Protein AF-A0A1I7EAY5-F1 (afdb_monomer_lite)

InterPro domains:
  IPR003675 CAAX prenyl protease 2/Lysostaphin resistance protein A-like domain [PF02517] (179-231)

Secondary structure (DSSP, 8-state):
-----TTSSTTGGGGHHHHHHHHHHHHTT-GGGHHHHHHHHHHHHHHTTSB-HHHHHHHHHHHHHHHHGGGS-HHHHHHHHHHHHHHHHHHHTT-STTB--EEEEEEEE-STTSPEEEEEE-SHHHHHHHHHHHH-GGGG---S---HHHHHHHHHHHHHHHHHHHHTTS--------TTHHHHHHHHIIIIIHHHIIIIIIIIIHHHHHHH-HHHHHHHHHHHHHHHTTT-

Sequence (232 aa):
MSTFGAAGFWPQILTWLPFIVALAAVWNGCNKSISPFLVVTALLGWWFGLLTLLSILIFAILMGLAALQPLLPKRFQIAGHGVLVLVCLALGFQLIPGVDKLNIVSDAQIGPNSEKFSYSIGLEKPFIFMILLVAVPWVRENDHARDYRTATVALLMLVGVFLVSLAAGFLSFEFSLPRWLPIFFVGNLFLTCLPEEAFFRGYIQRGLASQIGVWPAIGIASLLFGFAHFAG

Structure (mmCIF, N/CA/C/O backbone):
data_AF-A0A1I7EAY5-F1
#
_entry.id   AF-A0A1I7EAY5-F1
#
loop_
_atom_site.group_PDB
_atom_site.id
_atom_site.type_symbol
_atom_site.label_atom_id
_atom_site.label_alt_id
_atom_site.label_comp_id
_atom_site.label_asym_id
_atom_site.label_entity_id
_atom_site.label_seq_id
_atom_site.pdbx_PDB_ins_code
_atom_site.Cartn_x
_atom_site.Cartn_y
_atom_site.Cartn_z
_atom_site.occupancy
_atom_site.B_iso_or_equiv
_atom_site.auth_seq_id
_atom_site.auth_comp_id
_atom_site.auth_asym_id
_atom_site.auth_atom_id
_atom_site.pdbx_PDB_model_num
ATOM 1 N N . MET A 1 1 ? 23.148 -0.518 -27.162 1.00 37.44 1 MET A N 1
ATOM 2 C CA . MET A 1 1 ? 23.802 0.107 -25.989 1.00 37.44 1 MET A CA 1
ATOM 3 C C . MET A 1 1 ? 22.865 1.162 -25.424 1.00 37.44 1 MET A C 1
ATOM 5 O O . MET A 1 1 ? 22.916 2.308 -25.840 1.00 37.44 1 MET A O 1
ATOM 9 N N . SER A 1 2 ? 21.948 0.763 -24.543 1.00 38.25 2 SER A N 1
ATOM 10 C CA . SER A 1 2 ? 21.062 1.681 -23.824 1.00 38.25 2 SER A CA 1
ATOM 11 C C . SER A 1 2 ? 21.760 2.135 -22.546 1.00 38.25 2 SER A C 1
ATOM 13 O O . SER A 1 2 ? 22.091 1.315 -21.686 1.00 38.25 2 SER A O 1
ATOM 15 N N . THR A 1 3 ? 21.985 3.436 -22.421 1.00 39.72 3 THR A N 1
ATOM 16 C CA . THR A 1 3 ? 22.388 4.105 -21.185 1.00 39.72 3 THR A CA 1
ATOM 17 C C . THR A 1 3 ? 21.263 3.999 -20.152 1.00 39.72 3 THR A C 1
ATOM 19 O O . THR A 1 3 ? 20.537 4.955 -19.904 1.00 39.72 3 THR A O 1
ATOM 22 N N . PHE A 1 4 ? 21.110 2.829 -19.530 1.00 44.22 4 PHE A N 1
ATOM 23 C CA . PHE A 1 4 ? 20.426 2.711 -18.245 1.00 44.22 4 PHE A CA 1
ATOM 24 C C . PHE A 1 4 ? 21.363 3.282 -17.186 1.00 44.22 4 PHE A C 1
ATOM 26 O O . PHE A 1 4 ? 22.127 2.564 -16.537 1.00 44.22 4 PHE A O 1
ATOM 33 N N . GLY A 1 5 ? 21.349 4.608 -17.070 1.00 41.50 5 GLY A N 1
ATOM 34 C CA . GLY A 1 5 ? 21.911 5.274 -15.915 1.00 41.50 5 GLY A CA 1
ATOM 35 C C . GLY A 1 5 ? 21.169 4.766 -14.687 1.00 41.50 5 GLY A C 1
ATOM 36 O O . GLY A 1 5 ? 19.960 4.944 -14.571 1.00 41.50 5 GLY A O 1
ATOM 37 N N . ALA A 1 6 ? 21.896 4.190 -13.737 1.00 44.81 6 ALA A N 1
ATOM 38 C CA . ALA A 1 6 ? 21.431 3.946 -12.372 1.00 44.81 6 ALA A CA 1
ATOM 39 C C . ALA A 1 6 ? 21.117 5.261 -11.604 1.00 44.81 6 ALA A C 1
ATOM 41 O O . ALA A 1 6 ? 21.185 5.300 -10.382 1.00 44.81 6 ALA A O 1
ATOM 42 N N . ALA A 1 7 ? 20.808 6.346 -12.322 1.00 51.44 7 ALA A N 1
ATOM 43 C CA . ALA A 1 7 ? 20.791 7.733 -11.873 1.00 51.44 7 ALA A CA 1
ATOM 44 C C . ALA A 1 7 ? 19.398 8.389 -11.953 1.00 51.44 7 ALA A C 1
ATOM 46 O O . ALA A 1 7 ? 19.266 9.546 -11.583 1.00 51.44 7 ALA A O 1
ATOM 47 N N . GLY A 1 8 ? 18.363 7.691 -12.441 1.00 70.50 8 GLY A N 1
ATOM 48 C CA . GLY A 1 8 ? 17.040 8.303 -12.652 1.00 70.50 8 GLY A CA 1
ATOM 49 C C . GLY A 1 8 ? 16.142 8.376 -11.411 1.00 70.50 8 GLY A C 1
ATOM 50 O O . GLY A 1 8 ? 15.348 9.301 -11.291 1.00 70.50 8 GLY A O 1
ATOM 51 N N . PHE A 1 9 ? 16.266 7.414 -10.490 1.00 85.25 9 PHE A N 1
ATOM 52 C CA . PHE A 1 9 ? 15.376 7.274 -9.323 1.00 85.25 9 PHE A CA 1
ATOM 53 C C . PHE A 1 9 ? 16.068 7.530 -7.974 1.00 85.25 9 PHE A C 1
ATOM 55 O O . PHE A 1 9 ? 15.424 7.521 -6.922 1.00 85.25 9 PHE A O 1
ATOM 62 N N . TRP A 1 10 ? 17.389 7.718 -7.994 1.00 89.44 10 TRP A N 1
ATOM 63 C CA . TRP A 1 10 ? 18.162 8.160 -6.839 1.00 89.44 10 TRP A CA 1
ATOM 64 C C . TRP A 1 10 ? 18.329 9.682 -6.890 1.00 89.44 10 TRP A C 1
ATOM 66 O O . TRP A 1 10 ? 18.709 10.197 -7.941 1.00 89.44 10 TRP A O 1
ATOM 76 N N . PRO A 1 11 ? 18.137 10.405 -5.771 1.00 93.06 11 PRO A N 1
ATOM 77 C CA . PRO A 1 11 ? 17.864 9.921 -4.412 1.00 93.06 11 PRO A CA 1
ATOM 78 C C . PRO A 1 11 ? 16.374 9.777 -4.043 1.00 93.06 11 PRO A C 1
ATOM 80 O O . PRO A 1 11 ? 16.067 9.465 -2.896 1.00 93.06 11 PRO A O 1
ATOM 83 N N . GLN A 1 12 ? 15.446 9.975 -4.981 1.00 94.44 12 GLN A N 1
ATOM 84 C CA . GLN A 1 12 ? 13.998 10.037 -4.727 1.00 94.44 12 GLN A CA 1
ATOM 85 C C . GLN A 1 12 ? 13.441 8.772 -4.055 1.00 94.44 12 GLN A C 1
ATOM 87 O O . GLN A 1 12 ? 12.536 8.860 -3.221 1.00 94.44 12 GLN A O 1
ATOM 92 N N . ILE A 1 13 ? 14.011 7.601 -4.361 1.00 94.00 13 ILE A N 1
ATOM 93 C CA . ILE A 1 13 ? 13.630 6.307 -3.771 1.00 94.00 13 ILE A CA 1
ATOM 94 C C . ILE A 1 13 ? 13.765 6.275 -2.239 1.00 94.00 13 ILE A C 1
ATOM 96 O O . ILE A 1 13 ? 13.081 5.496 -1.573 1.00 94.00 13 ILE A O 1
ATOM 100 N N . LEU A 1 14 ? 14.586 7.158 -1.656 1.00 94.62 14 LEU A N 1
ATOM 101 C CA . LEU A 1 14 ? 14.731 7.289 -0.205 1.00 94.62 14 LEU A CA 1
ATOM 102 C C . LEU A 1 14 ? 13.424 7.685 0.495 1.00 94.62 14 LEU A C 1
ATOM 104 O O . LEU A 1 14 ? 13.286 7.397 1.680 1.00 94.62 14 LEU A O 1
ATOM 108 N N . THR A 1 15 ? 12.455 8.272 -0.218 1.00 96.62 15 THR A N 1
ATOM 109 C CA . THR A 1 15 ? 11.126 8.621 0.320 1.00 96.62 15 THR A CA 1
ATOM 110 C C . THR A 1 15 ? 10.407 7.414 0.934 1.00 96.62 15 THR A C 1
ATOM 112 O O . THR A 1 15 ? 9.728 7.552 1.948 1.00 96.62 15 THR A O 1
ATOM 115 N N . TRP A 1 16 ? 10.586 6.212 0.376 1.00 95.44 16 TRP A N 1
ATOM 116 C CA . TRP A 1 16 ? 9.882 5.007 0.832 1.00 95.44 16 TRP A CA 1
ATOM 117 C C . TRP A 1 16 ? 10.495 4.366 2.079 1.00 95.44 16 TRP A C 1
ATOM 119 O O . TRP A 1 16 ? 9.788 3.670 2.803 1.00 95.44 16 TRP A O 1
ATOM 129 N N . LEU A 1 17 ? 11.780 4.594 2.369 1.00 94.38 17 LEU A N 1
ATOM 130 C CA . LEU A 1 17 ? 12.448 3.987 3.527 1.00 94.38 17 LEU A CA 1
ATOM 131 C C . LEU A 1 17 ? 11.795 4.355 4.871 1.00 94.38 17 LEU A C 1
ATOM 133 O O . LEU A 1 17 ? 11.400 3.435 5.591 1.00 94.38 17 LEU A O 1
ATOM 137 N N . PRO A 1 18 ? 11.627 5.645 5.236 1.00 95.81 18 PRO A N 1
ATOM 138 C CA . PRO A 1 18 ? 10.947 5.999 6.479 1.00 95.81 18 PRO A CA 1
ATOM 139 C C . PRO A 1 18 ? 9.499 5.498 6.485 1.00 95.81 18 PRO A C 1
ATOM 141 O O . PRO A 1 18 ? 9.012 5.059 7.525 1.00 95.81 18 PRO A O 1
ATOM 144 N N . PHE A 1 19 ? 8.826 5.467 5.334 1.00 95.19 19 PHE A N 1
ATOM 145 C CA . PHE A 1 19 ? 7.456 4.977 5.267 1.00 95.19 19 PHE A CA 1
ATOM 146 C C . PHE A 1 19 ? 7.350 3.479 5.580 1.00 95.19 19 PHE A C 1
ATOM 148 O O . PHE A 1 19 ? 6.503 3.067 6.371 1.00 95.19 19 PHE A O 1
ATOM 155 N N . ILE A 1 20 ? 8.249 2.662 5.026 1.00 93.94 20 ILE A N 1
ATOM 156 C CA . ILE A 1 20 ? 8.328 1.227 5.329 1.00 93.94 20 ILE A CA 1
ATOM 157 C C . ILE A 1 20 ? 8.608 1.012 6.822 1.00 93.94 20 ILE A C 1
ATOM 159 O O . ILE A 1 20 ? 7.995 0.137 7.435 1.00 93.94 20 ILE A O 1
ATOM 163 N N . VAL A 1 21 ? 9.466 1.833 7.440 1.00 93.81 21 VAL A N 1
ATOM 164 C CA . VAL A 1 21 ? 9.702 1.775 8.893 1.00 93.81 21 VAL A CA 1
ATOM 165 C C . VAL A 1 21 ? 8.430 2.112 9.674 1.00 93.81 21 VAL A C 1
ATOM 167 O O . VAL A 1 21 ? 8.098 1.404 10.625 1.00 93.81 21 VAL A O 1
ATOM 170 N N . ALA A 1 22 ? 7.678 3.137 9.261 1.00 94.06 22 ALA A N 1
ATOM 171 C CA . ALA A 1 22 ? 6.396 3.468 9.880 1.00 94.06 22 ALA A CA 1
ATOM 172 C C . ALA A 1 22 ? 5.401 2.300 9.771 1.00 94.06 22 ALA A C 1
ATOM 174 O O . ALA A 1 22 ? 4.759 1.947 10.761 1.00 94.06 22 ALA A O 1
ATOM 175 N N . LEU A 1 23 ? 5.296 1.673 8.593 1.00 92.56 23 LEU A N 1
ATOM 176 C CA . LEU A 1 23 ? 4.422 0.519 8.356 1.00 92.56 23 LEU A CA 1
ATOM 177 C C . LEU A 1 23 ? 4.800 -0.659 9.253 1.00 92.56 23 LEU A C 1
ATOM 179 O O . LEU A 1 23 ? 3.942 -1.221 9.932 1.00 92.56 23 LEU A O 1
ATOM 183 N N . ALA A 1 24 ? 6.091 -0.990 9.314 1.00 90.94 24 ALA A N 1
ATOM 184 C CA . ALA A 1 24 ? 6.599 -2.037 10.188 1.00 90.94 24 ALA A CA 1
ATOM 185 C C . ALA A 1 24 ? 6.320 -1.725 11.667 1.00 90.94 24 ALA A C 1
ATOM 187 O O . ALA A 1 24 ? 5.944 -2.620 12.425 1.00 90.94 24 ALA A O 1
ATOM 188 N N . ALA A 1 25 ? 6.457 -0.466 12.091 1.00 91.38 25 ALA A N 1
ATOM 189 C CA . ALA A 1 25 ? 6.161 -0.057 13.458 1.00 91.38 25 ALA A CA 1
ATOM 190 C C . ALA A 1 25 ? 4.677 -0.257 13.811 1.00 91.38 25 ALA A C 1
ATOM 192 O O . ALA A 1 25 ? 4.393 -0.858 14.847 1.00 91.38 25 ALA A O 1
ATOM 193 N N . VAL A 1 26 ? 3.735 0.166 12.953 1.00 90.38 26 VAL A N 1
ATOM 194 C CA . VAL A 1 26 ? 2.295 -0.068 13.196 1.00 90.38 26 VAL A CA 1
ATOM 195 C C . VAL A 1 26 ? 1.968 -1.555 13.183 1.00 90.38 26 VAL A C 1
ATOM 197 O O . VAL A 1 26 ? 1.278 -2.034 14.082 1.00 90.38 26 VAL A O 1
ATOM 200 N N . TRP A 1 27 ? 2.497 -2.307 12.214 1.00 87.62 27 TRP A N 1
ATOM 201 C CA . TRP A 1 27 ? 2.285 -3.752 12.118 1.00 87.62 27 TRP A CA 1
ATOM 202 C C . TRP A 1 27 ? 2.646 -4.465 13.432 1.00 87.62 27 TRP A C 1
ATOM 204 O O . TRP A 1 27 ? 1.851 -5.244 13.965 1.00 87.62 27 TRP A O 1
ATOM 214 N N . ASN A 1 28 ? 3.787 -4.098 14.027 1.00 87.00 28 ASN A N 1
ATOM 215 C CA . ASN A 1 28 ? 4.272 -4.630 15.305 1.00 87.00 28 ASN A CA 1
ATOM 216 C C . ASN A 1 28 ? 3.632 -3.988 16.556 1.00 87.00 28 ASN A C 1
ATOM 218 O O . ASN A 1 28 ? 3.935 -4.392 17.674 1.00 87.00 28 ASN A O 1
ATOM 222 N N . GLY A 1 29 ? 2.727 -3.015 16.406 1.00 83.56 29 GLY A N 1
ATOM 223 C CA . GLY A 1 29 ? 1.990 -2.389 17.515 1.00 83.56 29 GLY A CA 1
ATOM 224 C C . GLY A 1 29 ? 2.689 -1.204 18.177 1.00 83.56 29 GLY A C 1
ATOM 225 O O . GLY A 1 29 ? 2.210 -0.686 19.186 1.00 83.56 29 GLY A O 1
ATOM 226 N N . CYS A 1 30 ? 3.788 -0.725 17.601 1.00 82.56 30 CYS A N 1
ATOM 227 C CA . CYS A 1 30 ? 4.569 0.411 18.083 1.00 82.56 30 CYS A CA 1
ATOM 228 C C . CYS A 1 30 ? 4.012 1.754 17.572 1.00 82.56 30 CYS A C 1
ATOM 230 O O . CYS A 1 30 ? 4.729 2.564 16.982 1.00 82.56 30 CYS A O 1
ATOM 232 N N . ASN A 1 31 ? 2.728 2.027 17.824 1.00 76.38 31 ASN A N 1
ATOM 233 C CA . ASN A 1 31 ? 2.013 3.161 17.214 1.00 76.38 31 ASN A CA 1
ATOM 234 C C . ASN A 1 31 ? 2.524 4.546 17.654 1.00 76.38 31 ASN A C 1
ATOM 236 O O . ASN A 1 31 ? 2.378 5.515 16.917 1.00 76.38 31 ASN A O 1
ATOM 240 N N . LYS A 1 32 ? 3.151 4.669 18.833 1.00 74.00 32 LYS A N 1
ATOM 241 C CA . LYS A 1 32 ? 3.619 5.967 19.363 1.00 74.00 32 LYS A CA 1
ATOM 242 C C . LYS A 1 32 ? 4.821 6.550 18.608 1.00 74.00 32 LYS A C 1
ATOM 244 O O . LYS A 1 32 ? 5.102 7.731 18.766 1.00 74.00 32 LYS A O 1
ATOM 249 N N . SER A 1 33 ? 5.523 5.747 17.804 1.00 77.00 33 SER A N 1
ATOM 250 C CA . SER A 1 33 ? 6.776 6.159 17.153 1.00 77.00 33 SER A CA 1
ATOM 251 C C . SER A 1 33 ? 6.644 6.462 15.658 1.00 77.00 33 SER A C 1
ATOM 253 O O . SER A 1 33 ? 7.657 6.679 14.998 1.00 77.00 33 SER A O 1
ATOM 255 N N . ILE A 1 34 ? 5.434 6.458 15.094 1.00 89.38 34 ILE A N 1
ATOM 256 C CA . ILE A 1 34 ? 5.251 6.495 13.631 1.00 89.38 34 ILE A CA 1
ATOM 257 C C . ILE A 1 34 ? 5.287 7.907 13.045 1.00 89.38 34 ILE A C 1
ATOM 259 O O . ILE A 1 34 ? 5.743 8.095 11.919 1.00 89.38 34 ILE A O 1
ATOM 263 N N . SER A 1 35 ? 4.844 8.905 13.816 1.00 88.69 35 SER A N 1
ATOM 264 C CA . SER A 1 35 ? 4.734 10.299 13.378 1.00 88.69 35 SER A CA 1
ATOM 265 C C . SER A 1 35 ? 6.024 10.876 12.784 1.00 88.69 35 SER A C 1
ATOM 267 O O . SER A 1 35 ? 5.933 11.441 11.696 1.00 88.69 35 SER A O 1
ATOM 269 N N . PRO A 1 36 ? 7.222 10.731 13.395 1.00 93.56 36 PRO A N 1
ATOM 270 C CA . PRO A 1 36 ? 8.443 11.270 12.794 1.00 93.56 36 PRO A CA 1
ATOM 271 C C . PRO A 1 36 ? 8.732 10.658 11.420 1.00 93.56 36 PRO A C 1
ATOM 273 O O . PRO A 1 36 ? 9.084 11.378 10.493 1.00 93.56 36 PRO A O 1
ATOM 276 N N . PHE A 1 37 ? 8.519 9.353 11.249 1.00 95.94 37 PHE A N 1
ATOM 277 C CA . PHE A 1 37 ? 8.751 8.682 9.972 1.00 95.94 37 PHE A CA 1
ATOM 278 C C . PHE A 1 37 ? 7.760 9.124 8.889 1.00 95.94 37 PHE A C 1
ATOM 280 O O . PHE A 1 37 ? 8.157 9.334 7.743 1.00 95.94 37 PHE A O 1
ATOM 287 N N . LEU A 1 38 ? 6.488 9.325 9.242 1.00 95.19 38 LEU A N 1
ATOM 288 C CA . LEU A 1 38 ? 5.489 9.865 8.317 1.00 95.19 38 LEU A CA 1
ATOM 289 C C . LEU A 1 38 ? 5.790 11.317 7.930 1.00 95.19 38 LEU A C 1
ATOM 291 O O . LEU A 1 38 ? 5.675 11.665 6.758 1.00 95.19 38 LEU A O 1
ATOM 295 N N . VAL A 1 39 ? 6.240 12.145 8.879 1.00 96.25 39 VAL A N 1
ATOM 296 C CA . VAL A 1 39 ? 6.659 13.528 8.602 1.00 96.25 39 VAL A CA 1
ATOM 297 C C . VAL A 1 39 ? 7.866 13.548 7.669 1.00 96.25 39 VAL A C 1
ATOM 299 O O . VAL A 1 39 ? 7.845 14.262 6.673 1.00 96.25 39 VAL A O 1
ATOM 302 N N . VAL A 1 40 ? 8.890 12.728 7.925 1.00 97.62 40 VAL A N 1
ATOM 303 C CA . VAL A 1 40 ? 10.054 12.623 7.030 1.00 97.62 40 VAL A CA 1
ATOM 304 C C . VAL A 1 40 ? 9.634 12.132 5.642 1.00 97.62 40 VAL A C 1
ATOM 306 O O . VAL A 1 40 ? 10.073 12.699 4.648 1.00 97.62 40 VAL A O 1
ATOM 309 N N . THR A 1 41 ? 8.739 11.141 5.553 1.00 97.50 41 THR A N 1
ATOM 310 C CA . THR A 1 41 ? 8.178 10.670 4.272 1.00 97.50 41 THR A CA 1
ATOM 311 C C . THR A 1 41 ? 7.485 11.807 3.519 1.00 97.50 41 THR A C 1
ATOM 313 O O . THR A 1 41 ? 7.747 12.002 2.337 1.00 97.50 41 THR A O 1
ATOM 316 N N . ALA A 1 42 ? 6.638 12.588 4.196 1.00 97.50 42 ALA A N 1
ATOM 317 C CA . ALA A 1 42 ? 5.921 13.708 3.593 1.00 97.50 42 ALA A CA 1
ATOM 318 C C . ALA A 1 42 ? 6.873 14.822 3.128 1.00 97.50 42 ALA A C 1
ATOM 320 O O . ALA A 1 42 ? 6.710 15.343 2.028 1.00 97.50 42 ALA A O 1
ATOM 321 N N . LEU A 1 43 ? 7.891 15.152 3.929 1.00 98.06 43 LEU A N 1
ATOM 322 C CA . LEU A 1 43 ? 8.901 16.152 3.576 1.00 98.06 43 LEU A CA 1
ATOM 323 C C . LEU A 1 43 ? 9.740 15.714 2.373 1.00 98.06 43 LEU A C 1
ATOM 325 O O . LEU A 1 43 ? 9.941 16.517 1.468 1.00 98.06 43 LEU A O 1
ATOM 329 N N . LEU A 1 44 ? 10.193 14.456 2.333 1.00 98.06 44 LEU A N 1
ATOM 330 C CA . LEU A 1 44 ? 10.927 13.913 1.185 1.00 98.06 44 LEU A CA 1
ATOM 331 C C . LEU A 1 44 ? 10.040 13.844 -0.060 1.00 98.06 44 LEU A C 1
ATOM 333 O O . LEU A 1 44 ? 10.466 14.260 -1.133 1.00 98.06 44 LEU A O 1
ATOM 337 N N . GLY A 1 45 ? 8.796 13.382 0.087 1.00 97.56 45 GLY A N 1
ATOM 338 C CA . GLY A 1 45 ? 7.829 13.329 -1.005 1.00 97.56 45 GLY A CA 1
ATOM 339 C C . GLY A 1 45 ? 7.554 14.712 -1.591 1.00 97.56 45 GLY A C 1
ATOM 340 O O . GLY A 1 45 ? 7.57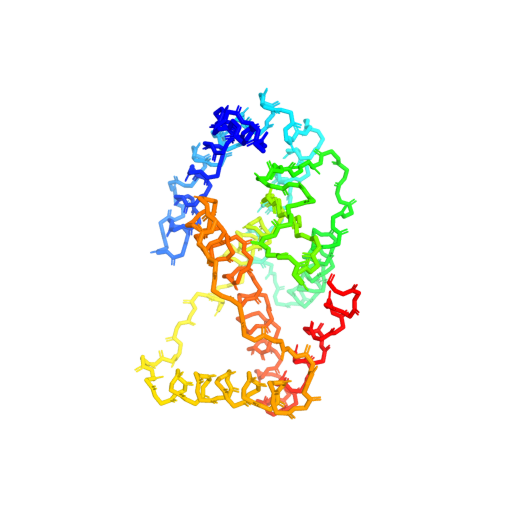3 14.870 -2.807 1.00 97.56 45 GLY A O 1
ATOM 341 N N . TRP A 1 46 ? 7.387 15.730 -0.745 1.00 98.06 46 TRP A N 1
ATOM 342 C CA . TRP A 1 46 ? 7.245 17.114 -1.194 1.00 98.06 46 TRP A CA 1
ATOM 343 C C . TRP A 1 46 ? 8.510 17.648 -1.863 1.00 98.06 46 TRP A C 1
ATOM 345 O O . TRP A 1 46 ? 8.447 18.193 -2.962 1.00 98.06 46 TRP A O 1
ATOM 355 N N . TRP A 1 47 ? 9.664 17.446 -1.226 1.00 97.69 47 TRP A N 1
ATOM 356 C CA . TRP A 1 47 ? 10.960 17.911 -1.716 1.00 97.69 47 TRP A CA 1
ATOM 357 C C . TRP A 1 47 ? 11.308 17.345 -3.097 1.00 97.69 47 TRP A C 1
ATOM 359 O O . TRP A 1 47 ? 11.813 18.064 -3.955 1.00 97.69 47 TRP A O 1
ATOM 369 N N . PHE A 1 48 ? 11.020 16.063 -3.327 1.00 96.31 48 PHE A N 1
ATOM 370 C CA . PHE A 1 48 ? 11.258 15.399 -4.609 1.00 96.31 48 PHE A CA 1
ATOM 371 C C . PHE A 1 48 ? 10.115 15.565 -5.618 1.00 96.31 48 PHE A C 1
ATOM 373 O O . PHE A 1 48 ? 10.189 14.982 -6.698 1.00 96.31 48 PHE A O 1
ATOM 380 N N . GLY A 1 49 ? 9.076 16.338 -5.289 1.00 95.44 49 GLY A N 1
ATOM 381 C CA . GLY A 1 49 ? 7.937 16.578 -6.174 1.00 95.44 49 GLY A CA 1
ATOM 382 C C . GLY A 1 49 ? 7.006 15.377 -6.358 1.00 95.44 49 GLY A C 1
ATOM 383 O O . GLY A 1 49 ? 6.192 15.391 -7.265 1.00 95.44 49 GLY A O 1
ATOM 384 N N . LEU A 1 50 ? 7.104 14.351 -5.508 1.00 96.31 50 LEU A N 1
ATOM 385 C CA . LEU A 1 50 ? 6.200 13.194 -5.507 1.00 96.31 50 LEU A CA 1
ATOM 386 C C . LEU A 1 50 ? 4.860 13.500 -4.825 1.00 96.31 50 LEU A C 1
ATOM 388 O O . LEU A 1 50 ? 3.868 12.820 -5.068 1.00 96.31 50 LEU A O 1
ATOM 392 N N . LEU A 1 51 ? 4.837 14.488 -3.929 1.00 97.88 51 LEU A N 1
ATOM 393 C CA . LEU A 1 51 ? 3.649 14.907 -3.194 1.00 97.88 51 LEU A CA 1
ATOM 394 C C . LEU A 1 51 ? 3.491 16.422 -3.249 1.00 97.88 51 LEU A C 1
ATOM 396 O O . LEU A 1 51 ? 4.413 17.184 -2.972 1.00 97.88 51 LEU A O 1
ATOM 400 N N . THR A 1 52 ? 2.277 16.880 -3.510 1.00 98.00 52 THR A N 1
ATOM 401 C CA . THR A 1 52 ? 1.895 18.283 -3.311 1.00 98.00 52 THR A CA 1
ATOM 402 C C . THR A 1 52 ? 1.493 18.543 -1.858 1.00 98.00 52 THR A C 1
ATOM 404 O O . THR A 1 52 ? 1.081 17.627 -1.141 1.00 98.00 52 THR A O 1
ATOM 407 N N . LEU A 1 53 ? 1.502 19.809 -1.423 1.00 97.69 53 LEU A N 1
ATOM 408 C CA . LEU A 1 53 ? 0.973 20.187 -0.102 1.00 97.69 53 LEU A CA 1
ATOM 409 C C . LEU A 1 53 ? -0.495 19.764 0.083 1.00 97.69 53 LEU A C 1
ATOM 411 O O . LEU A 1 53 ? -0.883 19.358 1.176 1.00 97.69 53 LEU A O 1
ATOM 415 N N . LEU A 1 54 ? -1.293 19.810 -0.993 1.00 97.56 54 LEU A N 1
ATOM 416 C CA . LEU A 1 54 ? -2.680 19.346 -0.989 1.00 97.56 54 LEU A CA 1
ATOM 417 C C . LEU A 1 54 ? -2.765 17.847 -0.675 1.00 97.56 54 LEU A C 1
ATOM 419 O O . LEU A 1 54 ? -3.509 17.458 0.221 1.00 97.56 54 LEU A O 1
ATOM 423 N N . SER A 1 55 ? -1.978 17.017 -1.363 1.00 97.06 55 SER A N 1
ATOM 424 C CA . SER A 1 55 ? -1.961 15.569 -1.120 1.00 97.06 55 SER A CA 1
ATOM 425 C C . SER A 1 55 ? -1.516 15.219 0.305 1.00 97.06 55 SER A C 1
ATOM 427 O O . SER A 1 55 ? -2.122 14.364 0.945 1.00 97.06 55 SER A O 1
ATOM 429 N N . ILE A 1 56 ? -0.533 15.945 0.851 1.00 97.94 56 ILE A N 1
ATOM 430 C CA . ILE A 1 56 ? -0.063 15.769 2.232 1.00 97.94 56 ILE A CA 1
ATOM 431 C C . ILE A 1 56 ? -1.171 16.112 3.225 1.00 97.94 56 ILE A C 1
ATOM 433 O O . ILE A 1 56 ? -1.390 15.363 4.177 1.00 97.94 56 ILE A O 1
ATOM 437 N N . LEU A 1 57 ? -1.894 17.212 2.997 1.00 97.75 57 LEU A N 1
ATOM 438 C CA . LEU A 1 57 ? -3.032 17.593 3.829 1.00 97.75 57 LEU A CA 1
ATOM 439 C C . LEU A 1 57 ? -4.139 16.533 3.774 1.00 97.75 57 LEU A C 1
ATOM 441 O O . LEU A 1 57 ? -4.653 16.136 4.819 1.00 97.75 57 LEU A O 1
ATOM 445 N N . ILE A 1 58 ? -4.472 16.038 2.578 1.00 97.38 58 ILE A N 1
ATOM 446 C CA . ILE A 1 58 ? -5.454 14.962 2.398 1.00 97.38 58 ILE A CA 1
ATOM 447 C C . ILE A 1 58 ? -5.007 13.713 3.163 1.00 97.38 58 ILE A C 1
ATOM 449 O O . ILE A 1 58 ? -5.784 13.174 3.948 1.00 97.38 58 ILE A O 1
ATOM 453 N N . PHE A 1 59 ? -3.756 13.277 3.007 1.00 97.19 59 PHE A N 1
ATOM 454 C CA . PHE A 1 59 ? -3.227 12.115 3.721 1.00 97.19 59 PHE A CA 1
ATOM 455 C C . PHE A 1 59 ? -3.264 12.322 5.242 1.00 97.19 59 PHE A C 1
ATOM 457 O O . PHE A 1 59 ? -3.717 11.444 5.973 1.00 97.19 59 PHE A O 1
ATOM 464 N N . ALA A 1 60 ? -2.888 13.497 5.747 1.00 96.50 60 ALA A N 1
ATOM 465 C CA . ALA A 1 60 ? -2.976 13.796 7.175 1.00 96.50 60 ALA A CA 1
ATOM 466 C C . ALA A 1 60 ? -4.421 13.706 7.706 1.00 96.50 60 ALA A C 1
ATOM 468 O O . ALA A 1 60 ? -4.654 13.103 8.757 1.00 96.50 60 ALA A O 1
ATOM 469 N N . ILE A 1 61 ? -5.397 14.242 6.965 1.00 96.75 61 ILE A N 1
ATOM 470 C CA . ILE A 1 61 ? -6.823 14.163 7.319 1.00 96.75 61 ILE A CA 1
ATOM 471 C C . ILE A 1 61 ? -7.299 12.709 7.312 1.00 96.75 61 ILE A C 1
ATOM 473 O O . ILE A 1 61 ? -7.917 12.265 8.280 1.00 96.75 61 ILE A O 1
ATOM 477 N N . LEU A 1 62 ? -6.987 11.949 6.259 1.00 96.69 62 LEU A N 1
ATOM 478 C CA . LEU A 1 62 ? -7.378 10.544 6.144 1.00 96.69 62 LEU A CA 1
ATOM 479 C C . LEU A 1 62 ? -6.774 9.689 7.264 1.00 96.69 62 LEU A C 1
ATOM 481 O O . LEU A 1 62 ? -7.478 8.850 7.819 1.00 96.69 62 LEU A O 1
ATOM 485 N N . MET A 1 63 ? -5.523 9.941 7.661 1.00 95.06 63 MET A N 1
ATOM 486 C CA . MET A 1 63 ? -4.915 9.294 8.830 1.00 95.06 63 MET A CA 1
ATOM 487 C C . MET A 1 63 ? -5.641 9.641 10.130 1.00 95.06 63 MET A C 1
ATOM 489 O O . MET A 1 63 ? -5.862 8.760 10.960 1.00 95.06 63 MET A O 1
ATOM 493 N N . GLY A 1 64 ? -6.030 10.906 10.313 1.00 93.75 64 GLY A N 1
ATOM 494 C CA . GLY A 1 64 ? -6.824 11.330 11.465 1.00 93.75 64 GLY A CA 1
ATOM 495 C C . GLY A 1 64 ? -8.175 10.614 11.521 1.00 93.75 64 GLY A C 1
ATOM 496 O O . GLY A 1 64 ? -8.538 10.062 12.557 1.00 93.75 64 GLY A O 1
ATOM 497 N N . LEU A 1 65 ? -8.888 10.551 10.394 1.00 94.19 65 LEU A N 1
ATOM 498 C CA . LEU A 1 65 ? -10.162 9.835 10.283 1.00 94.19 65 LEU A CA 1
ATOM 499 C C . LEU A 1 65 ? -9.999 8.328 10.528 1.00 94.19 65 LEU A C 1
ATOM 501 O O . LEU A 1 65 ? -10.794 7.738 11.259 1.00 94.19 65 LEU A O 1
ATOM 505 N N . ALA A 1 66 ? -8.942 7.720 9.986 1.00 94.00 66 ALA A N 1
ATOM 506 C CA . ALA A 1 66 ? -8.601 6.322 10.223 1.00 94.00 66 ALA A CA 1
ATOM 507 C C . ALA A 1 66 ? -8.382 6.040 11.719 1.00 94.00 66 ALA A C 1
ATOM 509 O O . ALA A 1 66 ? -8.916 5.069 12.245 1.00 94.00 66 ALA A O 1
ATOM 510 N N . ALA A 1 67 ? -7.671 6.917 12.434 1.00 93.00 67 ALA A N 1
ATOM 511 C CA . ALA A 1 67 ? -7.446 6.778 13.873 1.00 93.00 67 ALA A CA 1
ATOM 512 C C . ALA A 1 67 ? -8.726 6.934 14.716 1.00 93.00 67 ALA A C 1
ATOM 514 O O . ALA A 1 67 ? -8.811 6.378 15.812 1.00 93.00 67 ALA A O 1
ATOM 515 N N . LEU A 1 68 ? -9.729 7.663 14.215 1.00 93.12 68 LEU A N 1
ATOM 516 C CA . LEU A 1 68 ? -11.027 7.825 14.877 1.00 93.12 68 LEU A CA 1
ATOM 517 C C . LEU A 1 68 ? -11.967 6.633 14.653 1.00 93.12 68 LEU A C 1
ATOM 519 O O . LEU A 1 68 ? -12.811 6.375 15.509 1.00 93.12 68 LEU A O 1
ATOM 523 N N . GLN A 1 69 ? -11.818 5.889 13.550 1.00 92.38 69 GLN A N 1
ATOM 524 C CA . GLN A 1 69 ? -12.664 4.740 13.197 1.00 92.38 69 GLN A CA 1
ATOM 525 C C . GLN A 1 69 ? -12.881 3.737 14.352 1.00 92.38 69 GLN A C 1
ATOM 527 O O . GLN A 1 69 ? -14.043 3.457 14.664 1.00 92.38 69 GLN A O 1
ATOM 532 N N . PRO A 1 70 ? -11.841 3.216 15.041 1.00 90.38 70 PRO A N 1
ATOM 533 C CA . PRO A 1 70 ? -12.032 2.259 16.137 1.00 90.38 70 PRO A CA 1
ATOM 534 C C . PRO A 1 70 ? -12.686 2.874 17.387 1.00 90.38 70 PRO A C 1
ATOM 536 O O . PRO A 1 70 ? -13.177 2.139 18.242 1.00 90.38 70 PRO A O 1
ATOM 539 N N . LEU A 1 71 ? -12.712 4.206 17.500 1.00 92.25 71 LEU A N 1
ATOM 540 C CA . LEU A 1 71 ? -13.316 4.939 18.617 1.00 92.25 71 LEU A CA 1
ATOM 541 C C . LEU A 1 71 ? -14.797 5.269 18.376 1.00 92.25 71 LEU A C 1
ATOM 543 O O . LEU A 1 71 ? -15.489 5.710 19.296 1.00 92.25 71 LEU A O 1
ATOM 547 N N . LEU A 1 72 ? -15.305 5.071 17.153 1.00 92.00 72 LEU A N 1
ATOM 548 C CA . LEU A 1 72 ? -16.698 5.353 16.826 1.00 92.00 72 LEU A CA 1
ATOM 549 C C . LEU A 1 72 ? -17.654 4.417 17.588 1.00 92.00 72 LEU A C 1
ATOM 551 O O . LEU A 1 72 ? -17.387 3.218 17.707 1.00 92.00 72 LEU A O 1
ATOM 555 N N . PRO A 1 73 ? -18.826 4.909 18.035 1.00 92.75 73 PRO A N 1
ATOM 556 C CA . PRO A 1 73 ? -19.894 4.051 18.541 1.00 92.75 73 PRO A CA 1
ATOM 557 C C . PRO A 1 73 ? -20.311 3.004 17.499 1.00 92.75 73 PRO A C 1
ATOM 559 O O . PRO A 1 73 ? -20.423 3.331 16.318 1.00 92.75 73 PRO A O 1
ATOM 562 N N . LYS A 1 74 ? -20.649 1.779 17.932 1.00 87.88 74 LYS A N 1
ATOM 563 C CA . LYS A 1 74 ? -20.998 0.645 17.042 1.00 87.88 74 LYS A CA 1
ATOM 564 C C . LYS A 1 74 ? -21.990 0.996 15.922 1.00 87.88 74 LYS A C 1
ATOM 566 O O . LYS A 1 74 ? -21.813 0.556 14.793 1.00 87.88 74 LYS A O 1
ATOM 571 N N . ARG A 1 75 ? -22.990 1.843 16.206 1.00 90.25 75 ARG A N 1
ATOM 572 C CA . ARG A 1 75 ? -23.987 2.309 15.218 1.00 90.25 75 ARG A CA 1
ATOM 573 C C . ARG A 1 75 ? -23.387 3.058 14.019 1.00 90.25 75 ARG A C 1
ATOM 575 O O . ARG A 1 75 ? -23.962 3.024 12.941 1.00 90.25 75 ARG A O 1
ATOM 582 N N . PHE A 1 76 ? -22.252 3.733 14.205 1.00 92.38 76 PHE A N 1
ATOM 583 C CA . PHE A 1 76 ? -21.574 4.511 13.166 1.00 92.38 76 PHE A CA 1
ATOM 584 C C . PHE A 1 76 ? -20.390 3.770 12.539 1.00 92.38 76 PHE A C 1
ATOM 586 O O . PHE A 1 76 ? -19.933 4.169 11.473 1.00 92.38 76 PHE A O 1
ATOM 593 N N . GLN A 1 77 ? -19.918 2.676 13.147 1.00 88.56 77 GLN A N 1
ATOM 594 C CA . GLN A 1 77 ? -18.784 1.910 12.622 1.00 88.56 77 GLN A CA 1
ATOM 595 C C . GLN A 1 77 ? -19.067 1.348 11.225 1.00 88.56 77 GLN A C 1
ATOM 597 O O . GLN A 1 77 ? -18.195 1.425 10.367 1.00 88.56 77 GLN A O 1
ATOM 602 N N . ILE A 1 78 ? -20.288 0.862 10.963 1.00 88.75 78 ILE A N 1
ATOM 603 C CA . ILE A 1 78 ? -20.682 0.336 9.641 1.00 88.75 78 ILE A CA 1
ATOM 604 C C . ILE A 1 78 ? -20.549 1.419 8.564 1.00 88.75 78 ILE A C 1
ATOM 606 O O . ILE A 1 78 ? -19.919 1.193 7.533 1.00 88.75 78 ILE A O 1
ATOM 610 N N . ALA A 1 79 ? -21.091 2.613 8.822 1.00 91.56 79 ALA A N 1
ATOM 611 C CA . ALA A 1 79 ? -20.957 3.747 7.911 1.00 91.56 79 ALA A CA 1
ATOM 612 C C . ALA A 1 79 ? -19.482 4.142 7.730 1.00 91.56 79 ALA A C 1
ATOM 614 O O . ALA A 1 79 ? -19.037 4.359 6.605 1.00 91.56 79 ALA A O 1
ATOM 615 N N . GLY A 1 80 ? -18.707 4.151 8.819 1.00 93.06 80 GLY A N 1
ATOM 616 C CA . GLY A 1 80 ? -17.267 4.396 8.784 1.00 93.06 80 GLY A CA 1
ATOM 617 C C . GLY A 1 80 ? -16.498 3.382 7.928 1.00 93.06 80 GLY A C 1
ATOM 618 O O . GLY A 1 80 ? -15.637 3.775 7.148 1.00 93.06 80 GLY A O 1
ATOM 619 N N . HIS A 1 81 ? -16.863 2.097 7.970 1.00 92.75 81 HIS A N 1
ATOM 620 C CA . HIS A 1 81 ? -16.286 1.067 7.100 1.00 92.75 81 HIS A CA 1
ATOM 621 C C . HIS A 1 81 ? -16.647 1.274 5.629 1.00 92.75 81 HIS A C 1
ATOM 623 O O . HIS A 1 81 ? -15.786 1.101 4.766 1.00 92.75 81 HIS A O 1
ATOM 629 N N . GLY A 1 82 ? -17.881 1.698 5.340 1.00 92.06 82 GLY A N 1
ATOM 630 C CA . GLY A 1 82 ? -18.286 2.098 3.992 1.00 92.06 82 GLY A CA 1
ATOM 631 C C . GLY A 1 82 ? -17.428 3.247 3.456 1.00 92.06 82 GLY A C 1
ATOM 632 O O . GLY A 1 82 ? -16.878 3.148 2.361 1.00 92.06 82 GLY A O 1
ATOM 633 N N . VAL A 1 83 ? -17.229 4.298 4.260 1.00 94.12 83 VAL A N 1
ATOM 634 C CA . VAL A 1 83 ? -16.336 5.420 3.917 1.00 94.12 83 VAL A CA 1
ATOM 635 C C . VAL A 1 83 ? -14.894 4.943 3.733 1.00 94.12 83 VAL A C 1
ATOM 637 O O . VAL A 1 83 ? -14.242 5.333 2.770 1.00 94.12 83 VAL A O 1
ATOM 640 N N . LEU A 1 84 ? -14.403 4.061 4.606 1.00 95.12 84 LEU A N 1
ATOM 641 C CA . LEU A 1 84 ? -13.050 3.517 4.528 1.00 95.12 84 LEU A CA 1
ATOM 642 C C . LEU A 1 84 ? -12.809 2.754 3.219 1.00 95.12 84 LEU A C 1
ATOM 644 O O . LEU A 1 84 ? -11.766 2.935 2.595 1.00 95.12 84 LEU A O 1
ATOM 648 N N . VAL A 1 85 ? -13.777 1.941 2.777 1.00 93.00 85 VAL A N 1
ATOM 649 C CA . VAL A 1 85 ? -13.713 1.251 1.477 1.00 93.00 85 VAL A CA 1
ATOM 650 C C . VAL A 1 85 ? -13.629 2.267 0.340 1.00 93.00 85 VAL A C 1
ATOM 652 O O . VAL A 1 85 ? -12.748 2.146 -0.505 1.00 93.00 85 VAL A O 1
ATOM 655 N N . LEU A 1 86 ? -14.486 3.293 0.340 1.00 94.31 86 LEU A N 1
ATOM 656 C CA . LEU A 1 86 ? -14.470 4.336 -0.692 1.00 94.31 86 LEU A CA 1
ATOM 657 C C . LEU A 1 86 ? -13.133 5.088 -0.736 1.00 94.31 86 LEU A C 1
ATOM 659 O O . LEU A 1 86 ? -12.609 5.332 -1.819 1.00 94.31 86 LEU A O 1
ATOM 663 N N . VAL A 1 87 ? -12.549 5.403 0.423 1.00 95.06 87 VAL A N 1
ATOM 664 C CA . VAL A 1 87 ? -11.221 6.029 0.521 1.00 95.06 87 VAL A CA 1
ATOM 665 C C . VAL A 1 87 ? -10.137 5.115 -0.051 1.00 95.06 87 VAL A C 1
ATOM 667 O O . VAL A 1 87 ? -9.312 5.573 -0.840 1.00 95.06 87 VAL A O 1
ATOM 670 N N . CYS A 1 88 ? -10.143 3.826 0.302 1.00 94.62 88 CYS A N 1
ATOM 671 C CA . CYS A 1 88 ? -9.165 2.869 -0.220 1.00 94.62 88 CYS A CA 1
ATOM 672 C C . CYS A 1 88 ? -9.283 2.717 -1.741 1.00 94.62 88 CYS A C 1
ATOM 674 O O . CYS A 1 88 ? -8.267 2.685 -2.428 1.00 94.62 88 CYS A O 1
ATOM 676 N N . LEU A 1 89 ? -10.507 2.682 -2.277 1.00 92.19 89 LEU A N 1
ATOM 677 C CA . LEU A 1 89 ? -10.743 2.639 -3.721 1.00 92.19 89 LEU A CA 1
ATOM 678 C C . LEU A 1 89 ? -10.277 3.926 -4.409 1.00 92.19 89 LEU A C 1
ATOM 680 O O . LEU A 1 89 ? -9.601 3.850 -5.429 1.00 92.19 89 LEU A O 1
ATOM 684 N N . ALA A 1 90 ? -10.570 5.099 -3.842 1.00 93.94 90 ALA A N 1
ATOM 685 C CA . ALA A 1 90 ? -10.122 6.375 -4.398 1.00 93.94 90 ALA A CA 1
ATOM 686 C C . ALA A 1 90 ? -8.590 6.480 -4.449 1.00 93.94 90 ALA A C 1
ATOM 688 O O . ALA A 1 90 ? -8.038 6.935 -5.447 1.00 93.94 90 ALA A O 1
ATOM 689 N N . LEU A 1 91 ? -7.899 6.011 -3.406 1.00 94.31 91 LEU A N 1
ATOM 690 C CA . LEU A 1 91 ? -6.438 5.910 -3.387 1.00 94.31 91 LEU A CA 1
ATOM 691 C C . LEU A 1 91 ? -5.922 4.869 -4.393 1.00 94.31 91 LEU A C 1
ATOM 693 O O . LEU A 1 91 ? -4.965 5.137 -5.112 1.00 94.31 91 LEU A O 1
ATOM 697 N N . GLY A 1 92 ? -6.561 3.699 -4.478 1.00 91.69 92 GLY A N 1
ATOM 698 C CA . GLY A 1 92 ? -6.152 2.615 -5.377 1.00 91.69 92 GLY A CA 1
ATOM 699 C C . GLY A 1 92 ? -6.271 3.000 -6.852 1.00 91.69 92 GLY A C 1
ATOM 700 O O . GLY A 1 92 ? -5.362 2.734 -7.641 1.00 91.69 92 GLY A O 1
ATOM 701 N N . PHE A 1 93 ? -7.345 3.713 -7.197 1.00 91.38 93 PHE A N 1
ATOM 702 C CA . PHE A 1 93 ? -7.574 4.292 -8.520 1.00 91.38 93 PHE A CA 1
ATOM 703 C C . PHE A 1 93 ? -6.839 5.620 -8.752 1.00 91.38 93 PHE A C 1
ATOM 705 O O . PHE A 1 93 ? -7.029 6.227 -9.800 1.00 91.38 93 PHE A O 1
ATOM 712 N N . GLN A 1 94 ? -5.992 6.063 -7.813 1.00 92.75 94 GLN A N 1
ATOM 713 C CA . GLN A 1 94 ? -5.171 7.277 -7.941 1.00 92.75 94 GLN A CA 1
ATOM 714 C C . GLN A 1 94 ? -6.009 8.536 -8.220 1.00 92.75 94 GLN A C 1
ATOM 716 O O . GLN A 1 94 ? -5.625 9.415 -8.984 1.00 92.75 94 GLN A O 1
ATOM 721 N N . LEU A 1 95 ? -7.182 8.635 -7.587 1.00 94.06 95 LEU A N 1
ATOM 722 C CA . LEU A 1 95 ? -8.081 9.785 -7.730 1.00 94.06 95 LEU A CA 1
ATOM 723 C C . LEU A 1 95 ? -7.644 10.989 -6.881 1.00 94.06 95 LEU A C 1
ATOM 725 O O . LEU A 1 95 ? -8.251 12.056 -6.968 1.00 94.06 95 LEU A O 1
ATOM 729 N N . ILE A 1 96 ? -6.626 10.826 -6.029 1.00 93.81 96 ILE A N 1
ATOM 730 C CA . ILE A 1 96 ? -6.102 11.910 -5.198 1.00 93.81 96 ILE A CA 1
ATOM 731 C C . ILE A 1 96 ? -5.155 12.774 -6.039 1.00 93.81 96 ILE A C 1
ATOM 733 O O . ILE A 1 96 ? -4.134 12.275 -6.509 1.00 93.81 96 ILE A O 1
ATOM 737 N N . PRO A 1 97 ? -5.448 14.074 -6.214 1.00 94.69 97 PRO A N 1
ATOM 738 C CA . PRO A 1 97 ? -4.605 14.941 -7.018 1.00 94.69 97 PRO A CA 1
ATOM 739 C C . PRO A 1 97 ? -3.257 15.203 -6.341 1.00 94.69 97 PRO A C 1
ATOM 741 O O . PRO A 1 97 ? -3.160 15.335 -5.118 1.00 94.69 97 PRO A O 1
ATOM 744 N N . GLY A 1 98 ? -2.225 15.368 -7.168 1.00 95.44 98 GLY A N 1
ATOM 745 C CA . GLY A 1 98 ? -0.902 15.789 -6.719 1.00 95.44 98 GLY A CA 1
ATOM 746 C C . GLY A 1 98 ? -0.132 14.719 -5.947 1.00 95.44 98 GLY A C 1
ATOM 747 O O . GLY A 1 98 ? 0.627 15.082 -5.047 1.00 95.44 98 GLY A O 1
ATOM 748 N N . VAL A 1 99 ? -0.364 13.444 -6.276 1.00 96.75 99 VAL A N 1
ATOM 749 C CA . VAL A 1 99 ? 0.475 12.303 -5.899 1.00 96.75 99 VAL A CA 1
ATOM 750 C C . VAL A 1 99 ? 1.090 11.741 -7.177 1.00 96.75 99 VAL A C 1
ATOM 752 O O . VAL A 1 99 ? 0.378 11.213 -8.026 1.00 96.75 99 VAL A O 1
ATOM 755 N N . ASP A 1 100 ? 2.403 11.875 -7.315 1.00 95.62 100 ASP A N 1
ATOM 756 C CA . ASP A 1 100 ? 3.161 11.348 -8.446 1.00 95.62 100 ASP A CA 1
ATOM 757 C C . ASP A 1 100 ? 3.872 10.043 -8.068 1.00 95.62 100 ASP A C 1
ATOM 759 O O . ASP A 1 100 ? 4.201 9.773 -6.906 1.00 95.62 100 ASP A O 1
ATOM 763 N N . LYS A 1 101 ? 4.143 9.218 -9.082 1.00 94.06 101 LYS A N 1
ATOM 764 C CA . LYS A 1 101 ? 4.892 7.968 -8.928 1.00 94.06 101 LYS A CA 1
ATOM 765 C C . LYS A 1 101 ? 6.340 8.145 -9.341 1.00 94.06 101 LYS A C 1
ATOM 767 O O . LYS A 1 101 ? 6.655 8.830 -10.311 1.00 94.06 101 LYS A O 1
ATOM 772 N N . LEU A 1 102 ? 7.227 7.428 -8.661 1.00 94.56 102 LEU A N 1
ATOM 773 C CA . LEU A 1 102 ? 8.614 7.329 -9.082 1.00 94.56 102 LEU A CA 1
ATOM 774 C C . LEU A 1 102 ? 8.753 6.232 -10.138 1.00 94.56 102 LEU A C 1
ATOM 776 O O . LEU A 1 102 ? 8.628 5.043 -9.836 1.00 94.56 102 LEU A O 1
ATOM 780 N N . ASN A 1 103 ? 9.035 6.634 -11.375 1.00 93.69 103 ASN A N 1
ATOM 781 C CA . ASN A 1 103 ? 9.355 5.712 -12.461 1.00 93.69 103 ASN A CA 1
ATOM 782 C C . ASN A 1 103 ? 10.718 5.054 -12.208 1.00 93.69 103 ASN A C 1
ATOM 784 O O . ASN A 1 103 ? 11.739 5.732 -12.113 1.00 93.69 103 ASN A O 1
ATOM 788 N N . ILE A 1 104 ? 10.734 3.725 -12.100 1.00 93.44 104 ILE A N 1
ATOM 789 C CA . ILE A 1 104 ? 11.963 2.938 -11.936 1.00 93.44 104 ILE A CA 1
ATOM 790 C C . ILE A 1 104 ? 12.496 2.512 -13.302 1.00 93.44 104 ILE A C 1
ATOM 792 O O . ILE A 1 104 ? 13.702 2.548 -13.547 1.00 93.44 104 ILE A O 1
ATOM 796 N N . VAL A 1 105 ? 11.593 2.113 -14.195 1.00 92.06 105 VAL A N 1
ATOM 797 C CA . VAL A 1 105 ? 11.903 1.735 -15.570 1.00 92.06 105 VAL A CA 1
ATOM 798 C C . VAL A 1 105 ? 10.715 2.069 -16.467 1.00 92.06 105 VAL A C 1
ATOM 800 O O . VAL A 1 105 ? 9.567 1.881 -16.071 1.00 92.06 105 VAL A O 1
ATOM 803 N N . SER A 1 106 ? 10.996 2.562 -17.669 1.00 91.38 106 SER A N 1
ATOM 804 C CA . SER A 1 106 ? 9.984 2.928 -18.661 1.00 91.38 106 SER A CA 1
ATOM 805 C C . SER A 1 106 ? 10.312 2.258 -19.987 1.00 91.38 106 SER A C 1
ATOM 807 O O . SER A 1 106 ? 11.452 2.336 -20.447 1.00 91.38 106 SER A O 1
ATOM 809 N N . ASP A 1 107 ? 9.316 1.593 -20.566 1.00 89.62 107 ASP A N 1
ATOM 810 C CA . ASP A 1 107 ? 9.350 0.938 -21.874 1.00 89.62 107 ASP A CA 1
ATOM 811 C C . ASP A 1 107 ? 10.563 0.020 -22.086 1.00 89.62 107 ASP A C 1
ATOM 813 O O . ASP A 1 107 ? 11.117 -0.079 -23.185 1.00 89.62 107 ASP A O 1
ATOM 817 N N . ALA A 1 108 ? 10.998 -0.668 -21.028 1.00 88.94 108 ALA A N 1
ATOM 818 C CA . ALA A 1 108 ? 12.121 -1.582 -21.120 1.00 88.94 108 ALA A CA 1
ATOM 819 C C . ALA A 1 108 ? 11.719 -2.845 -21.870 1.00 88.94 108 ALA A C 1
ATOM 821 O O . ALA A 1 108 ? 10.883 -3.627 -21.418 1.00 88.94 108 ALA A O 1
ATOM 822 N N . GLN A 1 109 ? 12.393 -3.077 -22.989 1.00 88.69 109 GLN A N 1
ATOM 823 C CA . GLN A 1 109 ? 12.377 -4.364 -23.658 1.00 88.69 109 GLN A CA 1
ATOM 824 C C . GLN A 1 109 ? 13.349 -5.301 -22.934 1.00 88.69 109 GLN A C 1
ATOM 826 O O . GLN A 1 109 ? 14.568 -5.160 -23.034 1.00 88.69 109 GLN A O 1
ATOM 831 N N . ILE A 1 110 ? 12.794 -6.213 -22.138 1.00 87.88 110 ILE A N 1
ATOM 832 C CA . ILE A 1 110 ? 13.564 -7.147 -21.302 1.00 87.88 110 ILE A CA 1
ATOM 833 C C . ILE A 1 110 ? 14.201 -8.264 -22.146 1.00 87.88 110 ILE A C 1
ATOM 835 O O . ILE A 1 110 ? 15.292 -8.732 -21.823 1.00 87.88 110 ILE A O 1
ATOM 839 N N . GLY A 1 111 ? 13.525 -8.653 -23.227 1.00 87.06 111 GLY A N 1
ATOM 840 C CA . GLY A 1 111 ? 13.895 -9.729 -24.139 1.00 87.06 111 GLY A CA 1
ATOM 841 C C . GLY A 1 111 ? 13.429 -9.434 -25.569 1.00 87.06 111 GLY A C 1
ATOM 842 O O . GLY A 1 111 ? 12.515 -8.617 -25.720 1.00 87.06 111 GLY A O 1
ATOM 843 N N . PRO A 1 112 ? 14.011 -10.029 -26.631 1.00 86.75 112 PRO A N 1
ATOM 844 C CA . PRO A 1 112 ? 13.628 -9.731 -28.010 1.00 86.75 112 PRO A CA 1
ATOM 845 C C . PRO A 1 112 ? 12.149 -9.993 -28.300 1.00 86.75 112 PRO A C 1
ATOM 847 O O . PRO A 1 112 ? 11.553 -9.244 -29.070 1.00 86.75 112 PRO A O 1
ATOM 850 N N . ASN A 1 113 ? 11.563 -11.007 -27.654 1.00 87.19 113 ASN A N 1
ATOM 851 C CA . ASN A 1 113 ? 10.159 -11.387 -27.827 1.00 87.19 113 ASN A CA 1
ATOM 852 C C . ASN A 1 113 ? 9.250 -10.875 -26.696 1.00 87.19 113 ASN A C 1
ATOM 854 O O . ASN A 1 113 ? 8.054 -11.150 -26.703 1.00 87.19 113 ASN A O 1
ATOM 858 N N . SER A 1 114 ? 9.804 -10.159 -25.714 1.00 86.56 114 SER A N 1
ATOM 859 C CA . SER A 1 114 ? 9.041 -9.628 -24.586 1.00 86.56 114 SER A CA 1
ATOM 860 C C . SER A 1 114 ? 8.356 -8.319 -24.953 1.00 86.56 114 SER A C 1
ATOM 862 O O . SER A 1 114 ? 8.977 -7.422 -25.532 1.00 86.56 114 SER A O 1
ATOM 864 N N . GLU A 1 115 ? 7.106 -8.176 -24.518 1.00 88.62 115 GLU A N 1
ATOM 865 C CA . GLU A 1 115 ? 6.423 -6.885 -24.499 1.00 88.62 115 GLU A CA 1
ATOM 866 C C . GLU A 1 115 ? 7.205 -5.857 -23.673 1.00 88.62 115 GLU A C 1
ATOM 868 O O . GLU A 1 115 ? 7.968 -6.188 -22.754 1.00 88.62 115 GLU A O 1
ATOM 873 N N . LYS A 1 116 ? 7.019 -4.579 -24.009 1.00 91.19 116 LYS A N 1
ATOM 874 C CA . LYS A 1 116 ? 7.666 -3.485 -23.283 1.00 91.19 116 LYS A CA 1
ATOM 875 C C . LYS A 1 116 ? 7.121 -3.410 -21.864 1.00 91.19 116 LYS A C 1
ATOM 877 O O . LYS A 1 116 ? 5.914 -3.359 -21.648 1.00 91.19 116 LYS A O 1
ATOM 882 N N . PHE A 1 117 ? 8.030 -3.349 -20.899 1.00 89.94 117 PHE A N 1
ATOM 883 C CA . PHE A 1 117 ? 7.687 -3.304 -19.489 1.00 89.94 117 PHE A CA 1
ATOM 884 C C . PHE A 1 117 ? 8.016 -1.942 -18.878 1.00 89.94 117 PHE A C 1
ATOM 886 O O . PHE A 1 117 ? 9.142 -1.445 -18.979 1.00 89.94 117 PHE A O 1
ATOM 893 N N . SER A 1 118 ? 7.034 -1.376 -18.184 1.00 91.81 118 SER A N 1
ATOM 894 C CA . SER A 1 118 ? 7.162 -0.149 -17.402 1.00 91.81 118 SER A CA 1
ATOM 895 C C . SER A 1 118 ? 6.813 -0.441 -15.948 1.00 91.81 118 SER A C 1
ATOM 897 O O . SER A 1 118 ? 5.837 -1.130 -15.662 1.00 91.81 118 SER A O 1
ATOM 899 N N . TYR A 1 119 ? 7.603 0.089 -15.018 1.00 92.69 119 TYR A N 1
ATOM 900 C CA . TYR A 1 119 ? 7.363 -0.073 -13.590 1.00 92.69 119 TYR A CA 1
ATOM 901 C C . TYR A 1 119 ? 7.692 1.197 -12.818 1.00 92.69 119 TYR A C 1
ATOM 903 O O . TYR A 1 119 ? 8.751 1.814 -12.972 1.00 92.69 119 TYR A O 1
ATOM 911 N N . SER A 1 120 ? 6.763 1.550 -11.940 1.00 93.62 120 SER A N 1
ATOM 912 C CA . SER A 1 120 ? 6.801 2.736 -11.098 1.00 93.62 120 SER A CA 1
ATOM 913 C C . SER A 1 120 ? 6.350 2.377 -9.689 1.00 93.62 120 SER A C 1
ATOM 915 O O . SER A 1 120 ? 5.445 1.556 -9.530 1.00 93.62 120 SER A O 1
ATOM 917 N N . ILE A 1 121 ? 6.916 3.032 -8.683 1.00 94.25 121 ILE A N 1
ATOM 918 C CA . ILE A 1 121 ? 6.485 2.896 -7.291 1.00 94.25 121 ILE A CA 1
ATOM 919 C C . ILE A 1 121 ? 5.694 4.134 -6.864 1.00 94.25 121 ILE A C 1
ATOM 921 O O . ILE A 1 121 ? 6.096 5.265 -7.129 1.00 94.25 121 ILE A O 1
ATOM 925 N N . GLY A 1 122 ? 4.547 3.906 -6.226 1.00 94.31 122 GLY A N 1
ATOM 926 C CA . GLY A 1 122 ? 3.661 4.951 -5.705 1.00 94.31 122 GLY A CA 1
ATOM 927 C C . GLY A 1 122 ? 3.596 4.946 -4.180 1.00 94.31 122 GLY A C 1
ATOM 928 O O . GLY A 1 122 ? 4.099 4.028 -3.522 1.00 94.31 122 GLY A O 1
ATOM 929 N N . LEU A 1 123 ? 2.968 5.978 -3.619 1.00 95.38 123 LEU A N 1
ATOM 930 C CA . LEU A 1 123 ? 2.751 6.112 -2.175 1.00 95.38 123 LEU A CA 1
ATOM 931 C C . LEU A 1 123 ? 1.323 5.741 -1.762 1.00 95.38 123 LEU A C 1
ATOM 933 O O . LEU A 1 123 ? 1.114 5.403 -0.599 1.00 95.38 123 LEU A O 1
ATOM 937 N N . GLU A 1 124 ? 0.357 5.725 -2.687 1.00 95.69 124 GLU A N 1
ATOM 938 C CA . GLU A 1 124 ? -1.051 5.491 -2.352 1.00 95.69 124 GLU A CA 1
ATOM 939 C C . GLU A 1 124 ? -1.301 4.082 -1.819 1.00 95.69 124 GLU A C 1
ATOM 941 O O . GLU A 1 124 ? -1.932 3.937 -0.776 1.00 95.69 124 GLU A O 1
ATOM 946 N N . LYS A 1 125 ? -0.777 3.035 -2.473 1.00 94.31 125 LYS A N 1
ATOM 947 C CA . LYS A 1 125 ? -0.964 1.645 -2.014 1.00 94.31 125 LYS A CA 1
ATOM 948 C C . LYS A 1 125 ? -0.385 1.414 -0.603 1.00 94.31 125 LYS A C 1
ATOM 950 O O . LYS A 1 125 ? -1.127 0.962 0.270 1.00 94.31 125 LYS A O 1
ATOM 955 N N . PRO A 1 126 ? 0.876 1.781 -0.301 1.00 94.50 126 PRO A N 1
ATOM 956 C CA . PRO A 1 126 ? 1.388 1.727 1.072 1.00 94.50 126 PRO A CA 1
ATOM 957 C C . PRO A 1 126 ? 0.565 2.561 2.065 1.00 94.50 126 PRO A C 1
ATOM 959 O O . PRO A 1 126 ? 0.434 2.197 3.232 1.00 94.50 126 PRO A O 1
ATOM 962 N N . PHE A 1 127 ? -0.022 3.670 1.614 1.00 96.56 127 PHE A N 1
ATOM 963 C CA . PHE A 1 127 ? -0.867 4.519 2.444 1.00 96.56 127 PHE A CA 1
ATOM 964 C C . PHE A 1 127 ? -2.244 3.912 2.737 1.00 96.56 127 PHE A C 1
ATOM 966 O O . PHE A 1 127 ? -2.692 3.985 3.880 1.00 96.56 127 PHE A O 1
ATOM 973 N N . ILE A 1 128 ? -2.859 3.210 1.779 1.00 96.19 128 ILE A N 1
ATOM 974 C CA . ILE A 1 128 ? -4.027 2.346 2.024 1.00 96.19 128 ILE A CA 1
ATOM 975 C C . ILE A 1 128 ? -3.698 1.352 3.134 1.00 96.19 128 ILE A C 1
ATOM 977 O O . ILE A 1 128 ? -4.453 1.219 4.094 1.00 96.19 128 ILE A O 1
ATOM 981 N N . PHE A 1 129 ? -2.544 0.691 3.038 1.00 95.56 129 PHE A N 1
ATOM 982 C CA . PHE A 1 129 ? -2.130 -0.271 4.050 1.00 95.56 129 PHE A CA 1
ATOM 983 C C . PHE A 1 129 ? -1.988 0.375 5.432 1.00 95.56 129 PHE A C 1
ATOM 985 O O . PHE A 1 129 ? -2.540 -0.136 6.404 1.00 95.56 129 PHE A O 1
ATOM 992 N N . MET A 1 130 ? -1.334 1.536 5.517 1.00 95.25 130 MET A N 1
ATOM 993 C CA . MET A 1 130 ? -1.214 2.304 6.760 1.00 95.25 130 MET A CA 1
ATOM 994 C C . MET A 1 130 ? -2.585 2.655 7.359 1.00 95.25 130 MET A C 1
ATOM 996 O O . MET A 1 130 ? -2.815 2.429 8.547 1.00 95.25 130 MET A O 1
ATOM 1000 N N . ILE A 1 131 ? -3.505 3.165 6.534 1.00 95.62 131 ILE A N 1
ATOM 1001 C CA . ILE A 1 131 ? -4.879 3.488 6.933 1.00 95.62 131 ILE A CA 1
ATOM 1002 C C . ILE A 1 131 ? -5.570 2.258 7.524 1.00 95.62 131 ILE A C 1
ATOM 1004 O O . ILE A 1 131 ? -6.148 2.350 8.604 1.00 95.62 131 ILE A O 1
ATOM 1008 N N . LEU A 1 132 ? -5.496 1.107 6.851 1.00 95.38 132 LEU A N 1
ATOM 1009 C CA . LEU A 1 132 ? -6.142 -0.123 7.312 1.00 95.38 132 LEU A CA 1
ATOM 1010 C C . LEU A 1 132 ? -5.555 -0.615 8.634 1.00 95.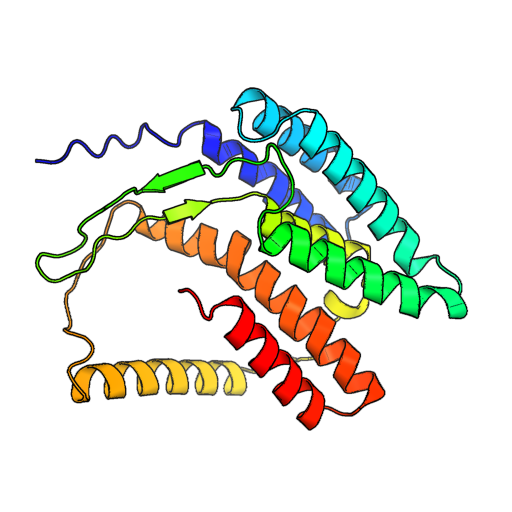38 132 LEU A C 1
ATOM 1012 O O . LEU A 1 132 ? -6.311 -0.976 9.531 1.00 95.38 132 LEU A O 1
ATOM 1016 N N . LEU A 1 133 ? -4.230 -0.578 8.790 1.00 93.31 133 LEU A N 1
ATOM 1017 C CA . LEU A 1 133 ? -3.573 -0.993 10.031 1.00 93.31 133 LEU A CA 1
ATOM 1018 C C . LEU A 1 133 ? -3.971 -0.138 11.237 1.00 93.31 133 LEU A C 1
ATOM 1020 O O . LEU A 1 133 ? -3.989 -0.638 12.363 1.00 93.31 133 LEU A O 1
ATOM 1024 N N . VAL A 1 134 ? -4.271 1.142 11.010 1.00 92.81 134 VAL A N 1
ATOM 1025 C CA . VAL A 1 134 ? -4.712 2.073 12.055 1.00 92.81 134 VAL A CA 1
ATOM 1026 C C . VAL A 1 134 ? -6.220 1.972 12.306 1.00 92.81 134 VAL A C 1
ATOM 1028 O O . VAL A 1 134 ? -6.641 1.943 13.461 1.00 92.81 134 VAL A O 1
ATOM 1031 N N . ALA A 1 135 ? -7.029 1.906 11.248 1.00 94.06 135 ALA A N 1
ATOM 1032 C CA . ALA A 1 135 ? -8.488 1.944 11.337 1.00 94.06 135 ALA A CA 1
ATOM 1033 C C . ALA A 1 135 ? -9.127 0.599 11.699 1.00 94.06 135 ALA A C 1
ATOM 1035 O O . ALA A 1 135 ? -10.235 0.572 12.238 1.00 94.06 135 ALA A O 1
ATOM 1036 N N . VAL A 1 136 ? -8.465 -0.513 11.370 1.00 92.81 136 VAL A N 1
ATOM 1037 C CA . VAL A 1 136 ? -9.058 -1.852 11.376 1.00 92.81 136 VAL A CA 1
ATOM 1038 C C . VAL A 1 136 ? -8.181 -2.828 12.172 1.00 92.81 136 VAL A C 1
ATOM 1040 O O . VAL A 1 136 ? -7.282 -3.457 11.611 1.00 92.81 136 VAL A O 1
ATOM 1043 N N . PRO A 1 137 ? -8.442 -3.012 13.481 1.00 86.06 137 PRO A N 1
ATOM 1044 C CA . PRO A 1 137 ? -7.587 -3.825 14.350 1.00 86.06 137 PRO A CA 1
ATOM 1045 C C . PRO A 1 137 ? -7.391 -5.272 13.874 1.00 86.06 137 PRO A C 1
ATOM 1047 O O . PRO A 1 137 ? -6.280 -5.797 13.953 1.00 86.06 137 PRO A O 1
ATOM 1050 N N . TRP A 1 138 ? -8.431 -5.892 13.306 1.00 88.38 138 TRP A N 1
ATOM 1051 C CA . TRP A 1 138 ? -8.388 -7.294 12.875 1.00 88.38 138 TRP A CA 1
ATOM 1052 C C . TRP A 1 138 ? -7.539 -7.553 11.629 1.00 88.38 138 TRP A C 1
ATOM 1054 O O . TRP A 1 138 ? -7.205 -8.702 11.351 1.00 88.38 138 TRP A O 1
ATOM 1064 N N . VAL A 1 139 ? -7.136 -6.513 10.890 1.00 89.38 139 VAL A N 1
ATOM 1065 C CA . VAL A 1 139 ? -6.177 -6.663 9.778 1.00 89.38 139 VAL A CA 1
ATOM 1066 C C . VAL A 1 139 ? -4.817 -7.144 10.297 1.00 89.38 139 VAL A C 1
ATOM 1068 O O . VAL A 1 139 ? -4.073 -7.796 9.570 1.00 89.38 139 VAL A O 1
ATOM 1071 N N . ARG A 1 140 ? -4.497 -6.853 11.565 1.00 84.75 140 ARG A N 1
ATOM 1072 C CA . ARG A 1 140 ? -3.254 -7.272 12.229 1.00 84.75 140 ARG A CA 1
ATOM 1073 C C . ARG A 1 140 ? -3.374 -8.605 12.963 1.00 84.75 140 ARG A C 1
ATOM 1075 O O . ARG A 1 140 ? -2.361 -9.156 13.391 1.00 84.75 140 ARG A O 1
ATOM 1082 N N . GLU A 1 141 ? -4.592 -9.098 13.157 1.00 82.50 141 GLU A N 1
ATOM 1083 C CA . GLU A 1 141 ? -4.828 -10.363 13.842 1.00 82.50 141 GLU A CA 1
ATOM 1084 C C . GLU A 1 141 ? -4.360 -11.506 12.943 1.00 82.50 141 GLU A C 1
ATOM 1086 O O . GLU A 1 141 ? -4.807 -11.659 11.807 1.00 82.50 141 GLU A O 1
ATOM 1091 N N . ASN A 1 142 ? -3.434 -12.311 13.450 1.00 66.69 142 ASN A N 1
ATOM 1092 C CA . ASN A 1 142 ? -2.872 -13.431 12.714 1.00 66.69 142 ASN A CA 1
ATOM 1093 C C . ASN A 1 142 ? -3.524 -14.721 13.221 1.00 66.69 142 ASN A C 1
ATOM 1095 O O . ASN A 1 142 ? -3.010 -15.376 14.124 1.00 66.69 142 ASN A O 1
ATOM 1099 N N . ASP A 1 143 ? -4.690 -15.058 12.667 1.00 60.94 143 ASP A N 1
ATOM 1100 C CA . ASP A 1 143 ? -5.452 -16.251 13.075 1.00 60.94 143 ASP A CA 1
ATOM 1101 C C . ASP A 1 143 ? -4.863 -17.542 12.489 1.00 60.94 143 ASP A C 1
ATOM 1103 O O . ASP A 1 143 ? -5.192 -18.649 12.917 1.00 60.94 143 ASP A O 1
ATOM 1107 N N . HIS A 1 144 ? -3.973 -17.413 11.504 1.00 59.28 144 HIS A N 1
ATOM 1108 C CA . HIS A 1 144 ? -3.363 -18.544 10.832 1.00 59.28 144 HIS A CA 1
ATOM 1109 C C . HIS A 1 144 ? -1.978 -18.813 11.418 1.00 59.28 144 HIS A C 1
ATOM 1111 O O . HIS A 1 144 ? -1.019 -18.073 11.190 1.00 59.28 144 HIS A O 1
ATOM 1117 N N . ALA A 1 145 ? -1.856 -19.932 12.139 1.00 59.03 145 ALA A N 1
ATOM 1118 C CA . ALA A 1 145 ? -0.557 -20.561 12.334 1.00 59.03 145 ALA A CA 1
ATOM 1119 C C . ALA A 1 145 ? 0.113 -20.732 10.962 1.00 59.03 145 ALA A C 1
ATOM 1121 O O . ALA A 1 145 ? -0.570 -20.950 9.962 1.00 59.03 145 ALA A O 1
ATOM 1122 N N . ARG A 1 146 ? 1.442 -20.607 10.917 1.00 66.56 146 ARG A N 1
ATOM 1123 C CA . ARG A 1 146 ? 2.252 -20.667 9.693 1.00 66.56 146 ARG A CA 1
ATOM 1124 C C . ARG A 1 146 ? 1.965 -21.971 8.929 1.00 66.56 146 ARG A C 1
ATOM 1126 O O . ARG A 1 146 ? 2.575 -23.000 9.205 1.00 66.56 146 ARG A O 1
ATOM 1133 N N . ASP A 1 147 ? 1.008 -21.932 8.003 1.00 78.44 147 ASP A N 1
ATOM 1134 C CA . ASP A 1 147 ? 0.534 -23.114 7.289 1.00 78.44 147 ASP A CA 1
ATOM 1135 C C . ASP A 1 147 ? 1.269 -23.255 5.959 1.00 78.44 147 ASP A C 1
ATOM 1137 O O . ASP A 1 147 ? 0.900 -22.702 4.918 1.00 78.44 147 ASP A O 1
ATOM 1141 N N . TYR A 1 148 ? 2.336 -24.044 6.005 1.00 84.81 148 TYR A N 1
ATOM 1142 C CA . TYR A 1 148 ? 3.125 -24.384 4.831 1.00 84.81 148 TYR A CA 1
ATOM 1143 C C . TYR A 1 148 ? 2.307 -25.117 3.761 1.00 84.81 148 TYR A C 1
ATOM 1145 O O . TYR A 1 148 ? 2.685 -25.062 2.592 1.00 84.81 148 TYR A O 1
ATOM 1153 N N . ARG A 1 149 ? 1.182 -25.767 4.106 1.00 87.56 149 ARG A N 1
ATOM 1154 C CA . ARG A 1 149 ? 0.328 -26.440 3.115 1.00 87.56 149 ARG A CA 1
ATOM 1155 C C . ARG A 1 149 ? -0.325 -25.425 2.196 1.00 87.56 149 ARG A C 1
ATOM 1157 O O . ARG A 1 149 ? -0.209 -25.567 0.985 1.00 87.56 149 ARG A O 1
ATOM 1164 N N . THR A 1 150 ? -0.930 -24.379 2.754 1.00 84.31 150 THR A N 1
ATOM 1165 C CA . THR A 1 150 ? -1.536 -23.301 1.963 1.00 84.31 150 THR A CA 1
ATOM 1166 C C . THR A 1 150 ? -0.507 -22.634 1.046 1.00 84.31 150 THR A C 1
ATOM 1168 O O . THR A 1 150 ? -0.766 -22.465 -0.145 1.00 84.31 150 THR A O 1
ATOM 1171 N N . ALA A 1 151 ? 0.695 -22.339 1.555 1.00 86.56 151 ALA A N 1
ATOM 1172 C CA . ALA A 1 151 ? 1.780 -21.791 0.735 1.00 86.56 151 ALA A CA 1
ATOM 1173 C C . ALA A 1 151 ? 2.216 -22.755 -0.385 1.00 86.56 151 ALA A C 1
ATOM 1175 O O . ALA A 1 151 ? 2.435 -22.332 -1.518 1.00 86.56 151 ALA A O 1
ATOM 1176 N N . THR A 1 152 ? 2.295 -24.056 -0.088 1.00 92.00 152 THR A N 1
ATOM 1177 C CA . THR A 1 152 ? 2.640 -25.088 -1.076 1.00 92.00 152 THR A CA 1
ATOM 1178 C C . THR A 1 152 ? 1.566 -25.204 -2.153 1.00 92.00 152 THR A C 1
ATOM 1180 O O . THR A 1 152 ? 1.897 -25.241 -3.331 1.00 92.00 152 THR A O 1
ATOM 1183 N N . VAL A 1 153 ? 0.281 -25.210 -1.784 1.00 92.31 153 VAL A N 1
ATOM 1184 C CA . VAL A 1 153 ? -0.831 -25.247 -2.746 1.00 92.31 153 VAL A CA 1
ATOM 1185 C C . VAL A 1 153 ? -0.824 -24.002 -3.631 1.00 92.31 153 VAL A C 1
ATOM 1187 O O . VAL A 1 153 ? -0.944 -24.133 -4.845 1.00 92.31 153 VAL A O 1
ATOM 1190 N N . ALA A 1 154 ? -0.617 -22.812 -3.059 1.00 88.81 154 ALA A N 1
ATOM 1191 C CA . ALA A 1 154 ? -0.505 -21.576 -3.832 1.00 88.81 154 ALA A CA 1
ATOM 1192 C C . ALA A 1 154 ? 0.674 -21.621 -4.820 1.00 88.81 154 ALA A C 1
ATOM 1194 O O . ALA A 1 154 ? 0.519 -21.245 -5.980 1.00 88.81 154 ALA A O 1
ATOM 1195 N N . LEU A 1 155 ? 1.829 -22.142 -4.391 1.00 93.62 155 LEU A N 1
ATOM 1196 C CA . LEU A 1 155 ? 2.991 -22.327 -5.261 1.00 93.62 155 LEU A CA 1
ATOM 1197 C C . LEU A 1 155 ? 2.712 -23.343 -6.378 1.00 93.62 155 LEU A C 1
ATOM 1199 O O . LEU A 1 155 ? 3.045 -23.084 -7.531 1.00 93.62 155 LEU A O 1
ATOM 1203 N N . LEU A 1 156 ? 2.073 -24.472 -6.063 1.00 96.00 156 LEU A N 1
ATOM 1204 C CA . LEU A 1 156 ? 1.688 -25.479 -7.054 1.00 96.00 156 LEU A CA 1
ATOM 1205 C C . LEU A 1 156 ? 0.681 -24.923 -8.065 1.00 96.00 156 LEU A C 1
ATOM 1207 O O . LEU A 1 156 ? 0.812 -25.202 -9.251 1.00 96.00 156 LEU A O 1
ATOM 1211 N N . MET A 1 157 ? -0.286 -24.113 -7.624 1.00 94.31 157 MET A N 1
ATOM 1212 C CA . MET A 1 157 ? -1.214 -23.421 -8.521 1.00 94.31 157 MET A CA 1
ATOM 1213 C C . MET A 1 157 ? -0.480 -22.428 -9.425 1.00 94.31 157 MET A C 1
ATOM 1215 O O . MET A 1 157 ? -0.718 -22.432 -10.628 1.00 94.31 157 MET A O 1
ATOM 1219 N N . LEU A 1 158 ? 0.444 -21.630 -8.880 1.00 93.38 158 LEU A N 1
ATOM 1220 C CA . LEU A 1 158 ? 1.252 -20.692 -9.663 1.00 93.38 158 LEU A CA 1
ATOM 1221 C C . LEU A 1 158 ? 2.079 -21.418 -10.736 1.00 93.38 158 LEU A C 1
ATOM 1223 O O . LEU A 1 158 ? 2.053 -21.031 -11.903 1.00 93.38 158 LEU A O 1
ATOM 1227 N N . VAL A 1 159 ? 2.770 -22.499 -10.358 1.00 95.44 159 VAL A N 1
ATOM 1228 C CA . VAL A 1 159 ? 3.528 -23.345 -11.294 1.00 95.44 159 VAL A CA 1
ATOM 1229 C C . VAL A 1 159 ? 2.594 -23.992 -12.317 1.00 95.44 159 VAL A C 1
ATOM 1231 O O . VAL A 1 159 ? 2.904 -24.000 -13.503 1.00 95.44 159 VAL A O 1
ATOM 1234 N N . GLY A 1 160 ? 1.437 -24.493 -11.886 1.00 96.25 160 GLY A N 1
ATOM 1235 C CA . GLY A 1 160 ? 0.437 -25.098 -12.762 1.00 96.25 160 GLY A CA 1
ATOM 1236 C C . GLY A 1 160 ? -0.070 -24.126 -13.826 1.00 96.25 160 GLY A C 1
ATOM 1237 O O . GLY A 1 160 ? -0.047 -24.460 -15.007 1.00 96.25 160 GLY A O 1
ATOM 1238 N N . VAL A 1 161 ? -0.453 -22.906 -13.434 1.00 94.38 161 VAL A N 1
ATOM 1239 C CA . VAL A 1 161 ? -0.876 -21.849 -14.369 1.00 94.38 161 VAL A CA 1
ATOM 1240 C C . VAL A 1 161 ? 0.254 -21.500 -15.334 1.00 94.38 161 VAL A C 1
ATOM 1242 O O . VAL A 1 161 ? 0.017 -21.418 -16.535 1.00 94.38 161 VAL A O 1
ATOM 1245 N N . PHE A 1 162 ? 1.490 -21.363 -14.845 1.00 93.69 162 PHE A N 1
ATOM 1246 C CA . PHE A 1 162 ? 2.647 -21.103 -15.701 1.00 93.69 162 PHE A CA 1
ATOM 1247 C C . PHE A 1 162 ? 2.859 -22.207 -16.752 1.00 93.69 162 PHE A C 1
ATOM 1249 O O . PHE A 1 162 ? 3.022 -21.906 -17.934 1.00 93.69 162 PHE A O 1
ATOM 1256 N N . LEU A 1 163 ? 2.804 -23.482 -16.349 1.00 95.44 163 LEU A N 1
ATOM 1257 C CA . LEU A 1 163 ? 2.961 -24.622 -17.257 1.00 95.44 163 LEU A CA 1
ATOM 1258 C C . LEU A 1 163 ? 1.823 -24.717 -18.279 1.00 95.44 163 LEU A C 1
ATOM 1260 O O . LEU A 1 163 ? 2.082 -25.002 -19.446 1.00 95.44 163 LEU A O 1
ATOM 1264 N N . VAL A 1 164 ? 0.579 -24.451 -17.868 1.00 96.44 164 VAL A N 1
ATOM 1265 C CA . VAL A 1 164 ? -0.575 -24.410 -18.779 1.00 96.44 164 VAL A CA 1
ATOM 1266 C C . VAL A 1 164 ? -0.414 -23.286 -19.801 1.00 96.44 164 VAL A C 1
ATOM 1268 O O . VAL A 1 164 ? -0.605 -23.524 -20.991 1.00 96.44 164 VAL A O 1
ATOM 1271 N N . SER A 1 165 ? -0.003 -22.090 -19.375 1.00 94.12 165 SER A N 1
ATOM 1272 C CA . SER A 1 165 ? 0.243 -20.959 -20.278 1.00 94.12 165 SER A CA 1
ATOM 1273 C C . SER A 1 165 ? 1.379 -21.231 -21.268 1.00 94.12 165 SER A C 1
ATOM 1275 O O . SER A 1 165 ? 1.274 -20.848 -22.433 1.00 94.12 165 SER A O 1
ATOM 1277 N N . LEU A 1 166 ? 2.437 -21.927 -20.835 1.00 93.69 166 LEU A N 1
ATOM 1278 C CA . LEU A 1 166 ? 3.528 -22.370 -21.707 1.00 93.69 166 LEU A CA 1
ATOM 1279 C C . LEU A 1 166 ? 3.039 -23.411 -22.729 1.00 93.6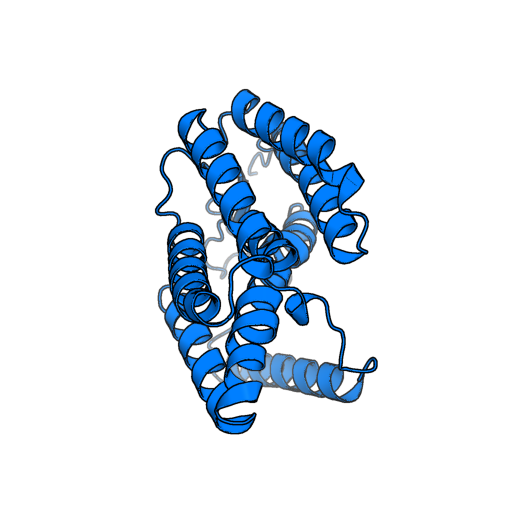9 166 LEU A C 1
ATOM 1281 O O . LEU A 1 166 ? 3.310 -23.279 -23.918 1.00 93.69 166 LEU A O 1
ATOM 1285 N N . ALA A 1 167 ? 2.283 -24.420 -22.285 1.00 95.19 167 ALA A N 1
ATOM 1286 C CA . ALA A 1 167 ? 1.750 -25.472 -23.154 1.00 95.19 167 ALA A CA 1
ATOM 1287 C C . ALA A 1 167 ? 0.718 -24.945 -24.167 1.00 95.19 167 ALA A C 1
ATOM 1289 O O . ALA A 1 167 ? 0.653 -25.434 -25.292 1.00 95.19 167 ALA A O 1
ATOM 1290 N N . ALA A 1 168 ? -0.065 -23.936 -23.783 1.00 96.38 168 ALA A N 1
ATOM 1291 C CA . ALA A 1 168 ? -1.026 -23.266 -24.654 1.00 96.38 168 ALA A CA 1
ATOM 1292 C C . ALA A 1 168 ? -0.378 -22.261 -25.628 1.00 96.38 168 ALA A C 1
ATOM 1294 O O . ALA A 1 168 ? -1.073 -21.709 -26.477 1.00 96.38 168 ALA A O 1
ATOM 1295 N N . GLY A 1 169 ? 0.933 -22.008 -25.517 1.00 92.62 169 GLY A N 1
ATOM 1296 C CA . GLY A 1 169 ? 1.655 -21.067 -26.376 1.00 92.62 169 GLY A CA 1
ATOM 1297 C C . GLY A 1 169 ? 1.399 -19.589 -26.062 1.00 92.62 169 GLY A C 1
ATOM 1298 O O . GLY A 1 169 ? 1.781 -18.733 -26.853 1.00 92.62 169 GLY A O 1
ATOM 1299 N N . PHE A 1 170 ? 0.780 -19.273 -24.917 1.00 90.19 170 PHE A N 1
ATOM 1300 C CA . PHE A 1 170 ? 0.598 -17.887 -24.463 1.00 90.19 170 PHE A CA 1
ATOM 1301 C C . PHE A 1 170 ? 1.893 -17.264 -23.936 1.00 90.19 170 PHE A C 1
ATOM 1303 O O . PHE A 1 170 ? 2.017 -16.043 -23.895 1.00 90.19 170 PHE A O 1
ATOM 1310 N N . LEU A 1 171 ? 2.846 -18.094 -23.507 1.00 89.62 171 LEU A N 1
ATOM 1311 C CA . LEU A 1 171 ? 4.155 -17.672 -23.024 1.00 89.62 171 LEU A CA 1
ATOM 1312 C C . LEU A 1 171 ? 5.256 -18.429 -23.765 1.00 89.62 171 LEU A C 1
ATOM 1314 O O . LEU A 1 171 ? 5.128 -19.621 -24.035 1.00 89.62 171 LEU A O 1
ATOM 1318 N N . SER A 1 172 ? 6.374 -17.753 -24.011 1.00 87.44 172 SER A N 1
ATOM 1319 C CA . SER A 1 172 ? 7.638 -18.364 -24.420 1.00 87.44 172 SER A CA 1
ATOM 1320 C C . SER A 1 172 ? 8.653 -18.215 -23.295 1.00 87.44 172 SER A C 1
ATOM 1322 O O . SER A 1 172 ? 8.804 -17.127 -22.739 1.00 87.44 172 SER A O 1
ATOM 1324 N N . PHE A 1 173 ? 9.364 -19.290 -22.954 1.00 86.88 173 PHE A N 1
ATOM 1325 C CA . PHE A 1 173 ? 10.423 -19.198 -21.955 1.00 86.88 173 PHE A CA 1
ATOM 1326 C C . PHE A 1 173 ? 11.582 -18.349 -22.485 1.00 86.88 173 PHE A C 1
ATOM 1328 O O . PHE A 1 173 ? 12.202 -18.694 -23.490 1.00 86.88 173 PHE A O 1
ATOM 1335 N N . GLU A 1 174 ? 11.900 -17.272 -21.771 1.00 87.06 174 GLU A N 1
ATOM 1336 C CA . GLU A 1 174 ? 13.055 -16.430 -22.049 1.00 87.06 174 GLU A CA 1
ATOM 1337 C C . GLU A 1 174 ? 13.717 -16.006 -20.734 1.00 87.06 174 GLU A C 1
ATOM 1339 O O . GLU A 1 174 ? 13.079 -15.437 -19.847 1.00 87.06 174 GLU A O 1
ATOM 1344 N N . PHE A 1 175 ? 15.007 -16.306 -20.581 1.00 88.12 175 PHE A N 1
ATOM 1345 C CA . PHE A 1 175 ? 15.732 -15.982 -19.359 1.00 88.12 175 PHE A CA 1
ATOM 1346 C C . PHE A 1 175 ? 16.328 -14.575 -19.427 1.00 88.12 175 PHE A C 1
ATOM 1348 O O . PHE A 1 175 ? 17.137 -14.271 -20.302 1.00 88.12 175 PHE A O 1
ATOM 1355 N N . SER A 1 176 ? 15.981 -13.736 -18.452 1.00 87.50 176 SER A N 1
ATOM 1356 C CA . SER A 1 176 ? 16.507 -12.379 -18.317 1.00 87.50 176 SER A CA 1
ATOM 1357 C C . SER A 1 176 ? 16.645 -11.990 -16.843 1.00 87.50 176 SER A C 1
ATOM 1359 O O . SER A 1 176 ? 15.830 -12.362 -15.999 1.00 87.50 176 SER A O 1
ATOM 1361 N N . LEU A 1 177 ? 17.691 -11.226 -16.517 1.00 88.94 177 LEU A N 1
ATOM 1362 C CA . LEU A 1 177 ? 17.917 -10.680 -15.174 1.00 88.94 177 LEU A CA 1
ATOM 1363 C C . LEU A 1 177 ? 18.207 -9.175 -15.258 1.00 88.94 177 LEU A C 1
ATOM 1365 O O . LEU A 1 177 ? 19.369 -8.756 -15.214 1.00 88.94 177 LEU A O 1
ATOM 1369 N N . PRO A 1 178 ? 17.166 -8.335 -15.404 1.00 89.06 178 PRO A N 1
ATOM 1370 C CA . PRO A 1 178 ? 17.336 -6.891 -15.419 1.00 89.06 178 PRO A CA 1
ATOM 1371 C C . PRO A 1 178 ? 17.942 -6.378 -14.109 1.00 89.06 178 PRO A C 1
ATOM 1373 O O . PRO A 1 178 ? 17.602 -6.838 -13.021 1.00 89.06 178 PRO A O 1
ATOM 1376 N N . ARG A 1 179 ? 18.793 -5.349 -14.186 1.00 89.31 179 ARG A N 1
ATOM 1377 C CA . ARG A 1 179 ? 19.442 -4.764 -12.994 1.00 89.31 179 ARG A CA 1
ATOM 1378 C C . ARG A 1 179 ? 18.452 -4.175 -11.979 1.00 89.31 179 ARG A C 1
ATOM 1380 O O . ARG A 1 179 ? 18.776 -4.092 -10.801 1.00 89.31 179 ARG A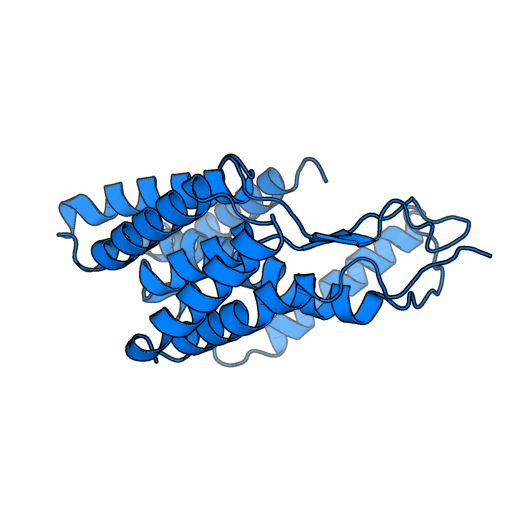 O 1
ATOM 1387 N N . TRP A 1 180 ? 17.261 -3.773 -12.423 1.00 89.69 180 TRP A N 1
ATOM 1388 C CA . TRP A 1 180 ? 16.192 -3.229 -11.577 1.00 89.69 180 TRP A CA 1
ATOM 1389 C C . TRP A 1 180 ? 15.305 -4.313 -10.937 1.00 89.69 180 TRP A C 1
ATOM 1391 O O . TRP A 1 180 ? 14.462 -3.990 -10.101 1.00 89.69 180 TRP A O 1
ATOM 1401 N N . LEU A 1 181 ? 15.502 -5.593 -11.276 1.00 91.81 181 LEU A N 1
ATOM 1402 C CA . LEU A 1 181 ? 14.687 -6.706 -10.784 1.00 91.81 181 LEU A CA 1
ATOM 1403 C C . LEU A 1 181 ? 14.636 -6.810 -9.242 1.00 91.81 181 LEU A C 1
ATOM 1405 O O . LEU A 1 181 ? 13.547 -7.029 -8.712 1.00 91.81 181 LEU A O 1
ATOM 1409 N N . PRO A 1 182 ? 15.730 -6.582 -8.481 1.00 92.50 182 PRO A N 1
ATOM 1410 C CA . PRO A 1 182 ? 15.648 -6.563 -7.018 1.00 92.50 182 PRO A CA 1
ATOM 1411 C C . PRO A 1 182 ? 14.719 -5.465 -6.477 1.00 92.50 182 PRO A C 1
ATOM 1413 O O . PRO A 1 182 ? 13.972 -5.704 -5.530 1.00 92.50 182 PRO A O 1
ATOM 1416 N N . ILE A 1 183 ? 14.720 -4.278 -7.099 1.00 92.44 183 ILE A N 1
ATOM 1417 C CA . ILE A 1 183 ? 13.833 -3.162 -6.725 1.00 92.44 183 ILE A CA 1
ATOM 1418 C C . ILE A 1 183 ? 12.382 -3.524 -7.039 1.00 92.44 183 ILE A C 1
ATOM 1420 O O . ILE A 1 183 ? 11.495 -3.235 -6.239 1.00 92.44 183 ILE A O 1
ATOM 1424 N N . PHE A 1 184 ? 12.139 -4.185 -8.173 1.00 93.19 184 PHE A N 1
ATOM 1425 C CA . PHE A 1 184 ? 10.819 -4.706 -8.510 1.00 93.19 184 PHE A CA 1
ATOM 1426 C C . PHE A 1 184 ? 10.330 -5.712 -7.466 1.00 93.19 184 PHE A C 1
ATOM 1428 O O . PHE A 1 184 ? 9.237 -5.534 -6.946 1.00 93.19 184 PHE A O 1
ATOM 1435 N N . PHE A 1 185 ? 11.127 -6.717 -7.089 1.00 94.06 185 PHE A N 1
ATOM 1436 C CA . PHE A 1 185 ? 10.693 -7.707 -6.097 1.00 94.06 185 PHE A CA 1
ATOM 1437 C C . PHE A 1 185 ? 10.386 -7.086 -4.734 1.00 94.06 185 PHE A C 1
ATOM 1439 O O . PHE A 1 185 ? 9.327 -7.350 -4.168 1.00 94.06 185 PHE A O 1
ATOM 1446 N N . VAL A 1 186 ? 11.285 -6.245 -4.215 1.00 92.44 186 VAL A N 1
ATOM 1447 C CA . VAL A 1 186 ? 11.088 -5.591 -2.914 1.00 92.44 186 VAL A CA 1
ATOM 1448 C C . VAL A 1 186 ? 9.916 -4.609 -2.978 1.00 92.44 186 VAL A C 1
ATOM 1450 O O . VAL A 1 186 ? 9.039 -4.641 -2.118 1.00 92.44 186 VAL A O 1
ATOM 1453 N N . GLY A 1 187 ? 9.863 -3.763 -4.007 1.00 93.06 187 GLY A N 1
ATOM 1454 C CA . GLY A 1 187 ? 8.794 -2.785 -4.179 1.00 93.06 187 GLY A CA 1
ATOM 1455 C C . GLY A 1 187 ? 7.430 -3.445 -4.370 1.00 93.06 187 GLY A C 1
ATOM 1456 O O . GLY A 1 187 ? 6.475 -3.057 -3.709 1.00 93.06 187 GLY A O 1
ATOM 1457 N N . ASN A 1 188 ? 7.336 -4.491 -5.188 1.00 93.50 188 ASN A N 1
ATOM 1458 C CA . ASN A 1 188 ? 6.086 -5.211 -5.397 1.00 93.50 188 ASN A CA 1
ATOM 1459 C C . ASN A 1 188 ? 5.640 -5.913 -4.104 1.00 93.50 188 ASN A C 1
ATOM 1461 O O . ASN A 1 188 ? 4.508 -5.729 -3.669 1.00 93.50 188 ASN A O 1
ATOM 1465 N N . LEU A 1 189 ? 6.547 -6.605 -3.404 1.00 91.62 189 LEU A N 1
ATOM 1466 C CA . LEU A 1 189 ? 6.218 -7.273 -2.143 1.00 91.62 189 LEU A CA 1
ATOM 1467 C C . LEU A 1 189 ? 5.681 -6.295 -1.085 1.00 91.62 189 LEU A C 1
ATOM 1469 O O . LEU A 1 189 ? 4.609 -6.524 -0.526 1.00 91.62 189 LEU A O 1
ATOM 1473 N N . PHE A 1 190 ? 6.411 -5.210 -0.807 1.00 90.50 190 PHE A N 1
ATOM 1474 C CA . PHE A 1 190 ? 6.076 -4.310 0.300 1.00 90.50 190 PHE A CA 1
ATOM 1475 C C . PHE A 1 190 ? 5.047 -3.237 -0.052 1.00 90.50 190 PHE A C 1
ATOM 1477 O O . PHE A 1 190 ? 4.285 -2.822 0.818 1.00 90.50 190 PHE A O 1
ATOM 1484 N N . LEU A 1 191 ? 5.041 -2.760 -1.297 1.00 92.69 191 LEU A N 1
ATOM 1485 C CA . LEU A 1 191 ? 4.260 -1.590 -1.705 1.00 92.69 191 LEU A CA 1
ATOM 1486 C C . LEU A 1 191 ? 3.031 -1.949 -2.540 1.00 92.69 191 LEU A C 1
ATOM 1488 O O . LEU A 1 191 ? 2.203 -1.076 -2.780 1.00 92.69 191 LEU A O 1
ATOM 1492 N N . THR A 1 192 ? 2.906 -3.201 -2.982 1.00 92.00 192 THR A N 1
ATOM 1493 C CA . THR A 1 192 ? 1.766 -3.674 -3.778 1.00 92.00 192 THR A CA 1
ATOM 1494 C C . THR A 1 192 ? 1.105 -4.885 -3.126 1.00 92.00 192 THR A C 1
ATOM 1496 O O . THR A 1 192 ? -0.012 -4.755 -2.630 1.00 92.00 192 THR A O 1
ATOM 1499 N N . CYS A 1 193 ? 1.812 -6.013 -3.008 1.00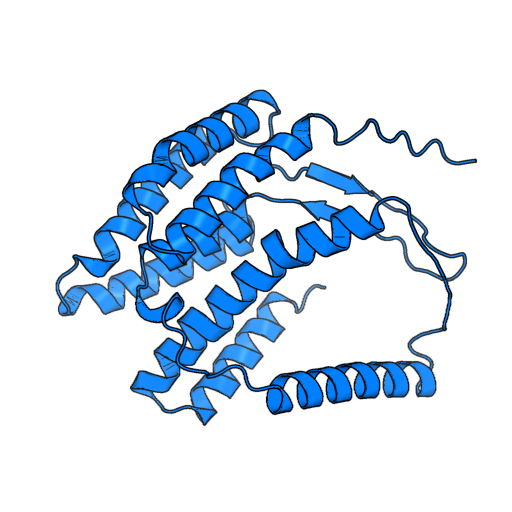 93.38 193 CYS A N 1
ATOM 1500 C CA . CYS A 1 193 ? 1.252 -7.259 -2.484 1.00 93.38 193 CYS A CA 1
ATOM 1501 C C . CYS A 1 193 ? 0.787 -7.140 -1.028 1.00 93.38 193 CYS A C 1
ATOM 1503 O O . CYS A 1 193 ? -0.319 -7.563 -0.717 1.00 93.38 193 CYS A O 1
ATOM 1505 N N . LEU A 1 194 ? 1.598 -6.572 -0.125 1.00 91.50 194 LEU A N 1
ATOM 1506 C CA . LEU A 1 194 ? 1.193 -6.397 1.279 1.00 91.50 194 LEU A CA 1
ATOM 1507 C C . LEU A 1 194 ? -0.068 -5.520 1.428 1.00 91.50 194 LEU A C 1
ATOM 1509 O O . LEU A 1 194 ? -1.002 -5.961 2.102 1.00 91.50 194 LEU A O 1
ATOM 1513 N N . PRO A 1 195 ? -0.150 -4.324 0.807 1.00 93.38 195 PRO A N 1
ATOM 1514 C CA . PRO A 1 195 ? -1.385 -3.544 0.787 1.00 93.38 195 PRO A CA 1
ATOM 1515 C C . PRO A 1 195 ? -2.599 -4.281 0.223 1.00 93.38 195 PRO A C 1
ATOM 1517 O O . PRO A 1 195 ? -3.683 -4.193 0.799 1.00 93.38 195 PRO A O 1
ATOM 1520 N N . GLU A 1 196 ? -2.433 -5.010 -0.880 1.00 94.69 196 GLU A N 1
ATOM 1521 C CA . GLU A 1 196 ? -3.522 -5.758 -1.512 1.00 94.69 196 GLU A CA 1
ATOM 1522 C C . GLU A 1 196 ? -3.989 -6.924 -0.635 1.00 94.69 196 GLU A C 1
ATOM 1524 O O . GLU A 1 196 ? -5.187 -7.063 -0.395 1.00 94.69 196 GLU A O 1
ATOM 1529 N N . GLU A 1 197 ? -3.071 -7.707 -0.071 1.00 92.75 197 GLU A N 1
ATOM 1530 C CA . GLU A 1 197 ? -3.395 -8.783 0.870 1.00 92.75 197 GLU A CA 1
ATOM 1531 C C . GLU A 1 197 ? -4.156 -8.228 2.085 1.00 92.75 197 GLU A C 1
ATOM 1533 O O . GLU A 1 197 ? -5.198 -8.758 2.482 1.00 92.75 197 GLU A O 1
ATOM 1538 N N . ALA A 1 198 ? -3.687 -7.113 2.650 1.00 93.38 198 ALA A N 1
ATOM 1539 C CA . ALA A 1 198 ? -4.332 -6.469 3.787 1.00 93.38 198 ALA A CA 1
ATOM 1540 C C . ALA A 1 198 ? -5.734 -5.940 3.449 1.00 93.38 198 ALA A C 1
ATOM 1542 O O . ALA A 1 198 ? -6.651 -6.090 4.255 1.00 93.38 198 ALA A O 1
ATOM 1543 N N . PHE A 1 199 ? -5.923 -5.350 2.267 1.00 95.50 199 PHE A N 1
ATOM 1544 C CA . PHE A 1 199 ? -7.215 -4.818 1.839 1.00 95.50 199 PHE A CA 1
ATOM 1545 C C . PHE A 1 199 ? -8.207 -5.924 1.460 1.00 95.50 199 PHE A C 1
ATOM 1547 O O . PHE A 1 199 ? -9.307 -5.990 2.009 1.00 95.50 199 PHE A O 1
ATOM 1554 N N . PHE A 1 200 ? -7.834 -6.822 0.551 1.00 95.31 200 PHE A N 1
ATOM 1555 C CA . PHE A 1 200 ? -8.758 -7.822 0.023 1.00 95.31 200 PHE A CA 1
ATOM 1556 C C . PHE A 1 200 ? -8.994 -8.966 1.003 1.00 95.31 200 PHE A C 1
ATOM 1558 O O . PHE A 1 200 ? -10.143 -9.340 1.234 1.00 95.31 200 PHE A O 1
ATOM 1565 N N . ARG A 1 201 ? -7.941 -9.511 1.620 1.00 92.19 201 ARG A N 1
ATOM 1566 C CA . ARG A 1 201 ? -8.077 -10.651 2.536 1.00 92.19 201 ARG A CA 1
ATOM 1567 C C . ARG A 1 201 ? -8.221 -10.223 3.986 1.00 92.19 201 ARG A C 1
ATOM 1569 O O . ARG A 1 201 ? -9.161 -10.653 4.655 1.00 92.19 201 ARG A O 1
ATOM 1576 N N . GLY A 1 202 ? -7.326 -9.356 4.455 1.00 92.50 202 GLY A N 1
ATOM 1577 C CA . GLY A 1 202 ? -7.321 -8.889 5.842 1.00 92.50 202 GLY A CA 1
ATOM 1578 C C . GLY A 1 202 ? -8.568 -8.081 6.207 1.00 92.50 202 GLY A C 1
ATOM 1579 O O . GLY A 1 202 ? -9.137 -8.277 7.279 1.00 92.50 202 GLY A O 1
ATOM 1580 N N . TYR A 1 203 ? -9.021 -7.200 5.313 1.00 95.00 203 TYR A N 1
ATOM 1581 C CA . TYR A 1 203 ? -10.156 -6.321 5.567 1.00 95.00 203 TYR A CA 1
ATOM 1582 C C . TYR A 1 203 ? -11.464 -6.849 4.967 1.00 95.00 203 TYR A C 1
ATOM 1584 O O . TYR A 1 203 ? -12.370 -7.189 5.730 1.00 95.00 203 TYR A O 1
ATOM 1592 N N . ILE A 1 204 ? -11.570 -6.955 3.636 1.00 94.62 204 ILE A N 1
ATOM 1593 C CA . ILE A 1 204 ? -12.827 -7.324 2.960 1.00 94.62 204 ILE A CA 1
ATOM 1594 C C . ILE A 1 204 ? -13.225 -8.770 3.269 1.00 94.62 204 ILE A C 1
ATOM 1596 O O . ILE A 1 204 ? -14.304 -8.999 3.814 1.00 94.62 204 ILE A O 1
ATOM 1600 N N . GLN A 1 205 ? -12.377 -9.752 2.948 1.00 94.50 205 GLN A N 1
ATOM 1601 C CA . GLN A 1 205 ? -12.726 -11.168 3.095 1.00 94.50 205 GLN A CA 1
ATOM 1602 C C . GLN A 1 205 ? -12.986 -11.529 4.558 1.00 94.50 205 GLN A C 1
ATOM 1604 O O . GLN A 1 205 ? -14.026 -12.104 4.864 1.00 94.50 205 GLN A O 1
ATOM 1609 N N . ARG A 1 206 ? -12.078 -11.180 5.478 1.00 92.94 206 ARG A N 1
ATOM 1610 C CA . ARG A 1 206 ? -12.261 -11.465 6.910 1.00 92.94 206 ARG A CA 1
ATOM 1611 C C . ARG A 1 206 ? -13.473 -10.733 7.491 1.00 92.94 206 ARG A C 1
ATOM 1613 O O . ARG A 1 206 ? -14.252 -11.340 8.225 1.00 92.94 206 ARG A O 1
ATOM 1620 N N . GLY A 1 207 ? -13.669 -9.465 7.124 1.00 91.50 207 GLY A N 1
ATOM 1621 C CA . GLY A 1 207 ? -14.829 -8.678 7.541 1.00 91.50 207 GLY A CA 1
ATOM 1622 C C . GLY A 1 207 ? -16.144 -9.323 7.100 1.00 91.50 207 GLY A C 1
ATOM 1623 O O . GLY A 1 207 ? -17.023 -9.563 7.927 1.00 91.50 207 GLY A O 1
ATOM 1624 N N . LEU A 1 208 ? -16.254 -9.695 5.823 1.00 93.56 208 LEU A N 1
ATOM 1625 C CA . LEU A 1 208 ? -17.428 -10.385 5.285 1.00 93.56 208 LEU A CA 1
ATOM 1626 C C . LEU A 1 208 ? -17.608 -11.778 5.893 1.00 93.56 208 LEU A C 1
ATOM 1628 O O . LEU A 1 208 ? -18.729 -12.154 6.222 1.00 93.56 208 LEU A O 1
ATOM 1632 N N . ALA A 1 209 ? -16.527 -12.530 6.102 1.00 94.19 209 ALA A N 1
ATOM 1633 C CA . ALA A 1 209 ? -16.603 -13.876 6.662 1.00 94.19 209 ALA A CA 1
ATOM 1634 C C . ALA A 1 209 ? -17.266 -13.890 8.046 1.00 94.19 209 ALA A C 1
ATOM 1636 O O . ALA A 1 209 ? -18.030 -14.807 8.343 1.00 94.19 209 ALA A O 1
ATOM 1637 N N . SER A 1 210 ? -17.042 -12.845 8.851 1.00 89.75 210 SER A N 1
ATOM 1638 C CA . SER A 1 210 ? -17.688 -12.682 10.159 1.00 89.75 210 SER A CA 1
ATOM 1639 C C . SER A 1 210 ? -19.204 -12.440 10.093 1.00 89.75 210 SER A C 1
ATOM 1641 O O . SER A 1 210 ? -19.894 -12.659 11.085 1.00 89.75 210 SER A O 1
ATOM 1643 N N . GLN A 1 211 ? -19.730 -12.006 8.941 1.00 91.00 211 GLN A N 1
ATOM 1644 C CA . GLN A 1 211 ? -21.147 -11.663 8.765 1.00 91.00 211 GLN A CA 1
ATOM 1645 C C . GLN A 1 211 ? -21.927 -12.680 7.932 1.00 91.00 211 GLN A C 1
ATOM 1647 O O . GLN A 1 211 ? -23.066 -12.996 8.261 1.00 91.00 211 GLN A O 1
ATOM 1652 N N . ILE A 1 212 ? -21.329 -13.177 6.847 1.00 96.19 212 ILE A N 1
ATOM 1653 C CA . ILE A 1 212 ? -22.001 -14.022 5.845 1.00 96.19 212 ILE A CA 1
ATOM 1654 C C . ILE A 1 212 ? -21.304 -15.374 5.628 1.00 96.19 212 ILE A C 1
ATOM 1656 O O . ILE A 1 212 ? -21.715 -16.153 4.771 1.00 96.19 212 ILE A O 1
ATOM 1660 N N . GLY A 1 213 ? -20.261 -15.673 6.407 1.00 95.50 213 GLY A N 1
ATOM 1661 C CA . GLY A 1 213 ? -19.505 -16.921 6.328 1.00 95.50 213 GLY A CA 1
ATOM 1662 C C . GLY A 1 213 ? -18.354 -16.902 5.316 1.00 95.50 213 GLY A C 1
ATOM 1663 O O . GLY A 1 213 ? -18.247 -16.036 4.448 1.00 95.50 213 GLY A O 1
ATOM 1664 N N . VAL A 1 214 ? -17.464 -17.889 5.445 1.00 93.94 214 VAL A N 1
ATOM 1665 C CA . VAL A 1 214 ? -16.165 -17.93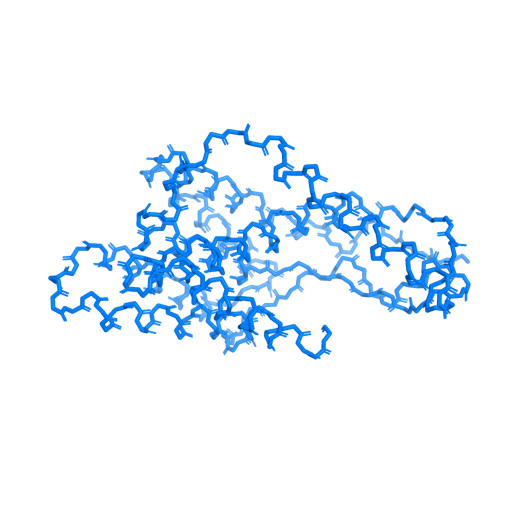1 4.747 1.00 93.94 214 VAL A CA 1
ATOM 1666 C C . VAL A 1 214 ? -16.309 -18.065 3.228 1.00 93.94 214 VAL A C 1
ATOM 1668 O O . VAL A 1 214 ? -15.652 -17.336 2.489 1.00 93.94 214 VAL A O 1
ATOM 1671 N N . TRP A 1 215 ? -17.170 -18.962 2.738 1.00 96.12 215 TRP A N 1
ATOM 1672 C CA . TRP A 1 215 ? -17.269 -19.243 1.299 1.00 96.12 215 TRP A CA 1
ATOM 1673 C C . TRP A 1 215 ? -17.809 -18.065 0.474 1.00 96.12 215 TRP A C 1
ATOM 1675 O O . TRP A 1 215 ? -17.154 -17.703 -0.508 1.00 96.12 215 TRP A O 1
ATOM 1685 N N . PRO A 1 216 ? -18.925 -17.405 0.857 1.00 96.94 216 PRO A N 1
ATOM 1686 C CA . PRO A 1 216 ? -19.376 -16.203 0.156 1.00 96.94 216 PRO A CA 1
ATOM 1687 C C . PRO A 1 216 ? -18.343 -15.075 0.213 1.00 96.94 216 PRO A C 1
ATOM 1689 O O . PRO A 1 216 ? -18.125 -14.391 -0.785 1.00 96.94 216 PRO A O 1
ATOM 1692 N N . ALA A 1 217 ? -17.660 -14.910 1.351 1.00 96.50 217 ALA A N 1
ATOM 1693 C CA . ALA A 1 217 ? -16.626 -13.895 1.509 1.00 96.50 217 ALA A CA 1
ATOM 1694 C C . ALA A 1 217 ? -15.430 -14.114 0.570 1.00 96.50 217 ALA A C 1
ATOM 1696 O O . ALA A 1 217 ? -14.971 -13.155 -0.049 1.00 96.50 217 ALA A O 1
ATOM 1697 N N . ILE A 1 218 ? -14.957 -15.360 0.417 1.00 95.50 218 ILE A N 1
ATOM 1698 C CA . ILE A 1 218 ? -13.908 -15.714 -0.555 1.00 95.50 218 ILE A CA 1
ATOM 1699 C C . ILE A 1 218 ? -14.361 -15.366 -1.975 1.00 95.50 218 ILE A C 1
ATOM 1701 O O . ILE A 1 218 ? -13.611 -14.728 -2.713 1.00 95.50 218 ILE A O 1
ATOM 1705 N N . GLY A 1 219 ? -15.583 -15.756 -2.354 1.00 97.38 219 GLY A N 1
ATOM 1706 C CA . GLY A 1 219 ? -16.127 -15.472 -3.684 1.00 97.38 219 GLY A CA 1
ATOM 1707 C C . GLY A 1 219 ? -16.179 -13.972 -3.982 1.00 97.38 219 GLY A C 1
ATOM 1708 O O . GLY A 1 219 ? -15.668 -13.528 -5.008 1.00 97.38 219 GLY A O 1
ATOM 1709 N N . ILE A 1 220 ? -16.721 -13.177 -3.055 1.00 96.69 220 ILE A N 1
ATOM 1710 C CA . ILE A 1 220 ? -16.835 -11.720 -3.208 1.00 96.69 220 ILE A CA 1
ATOM 1711 C C . ILE A 1 220 ? -15.452 -11.061 -3.269 1.00 96.69 220 ILE A C 1
ATOM 1713 O O . ILE A 1 220 ? -15.197 -10.280 -4.183 1.00 96.69 220 ILE A O 1
ATOM 1717 N N . ALA A 1 221 ? -14.544 -11.384 -2.343 1.00 95.75 221 ALA A N 1
ATOM 1718 C CA . ALA A 1 221 ? -13.204 -10.798 -2.326 1.00 95.75 221 ALA A CA 1
ATOM 1719 C C . ALA A 1 221 ? -12.405 -11.142 -3.596 1.00 95.75 221 ALA A C 1
ATOM 1721 O O . ALA A 1 221 ? -11.743 -10.267 -4.151 1.00 95.75 221 ALA A O 1
ATOM 1722 N N . SER A 1 222 ? -12.523 -12.377 -4.099 1.00 94.69 222 SER A N 1
ATOM 1723 C CA . SER A 1 222 ? -11.860 -12.810 -5.338 1.00 94.69 222 SER A CA 1
ATOM 1724 C C . SER A 1 222 ? -12.394 -12.071 -6.565 1.00 94.69 222 SER A C 1
ATOM 1726 O O . SER A 1 222 ? -11.612 -11.632 -7.406 1.00 94.69 222 SER A O 1
ATOM 1728 N N . LEU A 1 223 ? -13.717 -11.887 -6.660 1.00 96.25 223 LEU A N 1
ATOM 1729 C CA . LEU A 1 223 ? -14.331 -11.124 -7.749 1.00 96.25 223 LEU A CA 1
ATOM 1730 C C . LEU A 1 223 ? -13.906 -9.655 -7.709 1.00 96.25 223 LEU A C 1
ATOM 1732 O O . LEU A 1 223 ? -13.515 -9.110 -8.735 1.00 96.25 223 LEU A O 1
ATOM 1736 N N . LEU A 1 224 ? -13.930 -9.024 -6.531 1.00 94.25 224 LEU A N 1
ATOM 1737 C CA . LEU A 1 224 ? -13.485 -7.638 -6.364 1.00 94.25 224 LEU A CA 1
ATOM 1738 C C . LEU A 1 224 ? -12.008 -7.462 -6.732 1.00 94.25 224 LEU A C 1
ATOM 1740 O O . LEU A 1 224 ? -11.669 -6.496 -7.411 1.00 94.25 224 LEU A O 1
ATOM 1744 N N . PHE A 1 225 ? -11.147 -8.401 -6.328 1.00 93.75 225 PHE A N 1
ATOM 1745 C CA . PHE A 1 225 ? -9.738 -8.404 -6.720 1.00 93.75 225 PHE A CA 1
ATOM 1746 C C . PHE A 1 225 ? -9.582 -8.498 -8.243 1.00 93.75 225 PHE A C 1
ATOM 1748 O O . PHE A 1 225 ? -8.840 -7.711 -8.828 1.00 93.75 225 PHE A O 1
ATOM 1755 N N . GLY A 1 226 ? -10.316 -9.408 -8.892 1.00 93.19 226 GLY A N 1
ATOM 1756 C CA . GLY A 1 226 ? -10.314 -9.549 -10.349 1.00 93.19 226 GLY A CA 1
ATOM 1757 C C . GLY A 1 226 ? -10.799 -8.288 -11.070 1.00 93.19 226 GLY A C 1
ATOM 1758 O O . GLY A 1 226 ? -10.154 -7.837 -12.011 1.00 93.19 226 GLY A O 1
ATOM 1759 N N . PHE A 1 227 ? -11.885 -7.667 -10.598 1.00 92.38 227 PHE A N 1
ATOM 1760 C CA . PHE A 1 227 ? -12.394 -6.415 -11.169 1.00 92.38 227 PHE A CA 1
ATOM 1761 C C . PHE A 1 227 ? -11.407 -5.255 -11.025 1.00 92.38 227 PHE A C 1
ATOM 1763 O O . PHE A 1 227 ? -11.261 -4.470 -11.959 1.00 92.38 227 PHE A O 1
ATOM 1770 N N . ALA A 1 228 ? -10.702 -5.160 -9.895 1.00 89.38 228 ALA A N 1
ATOM 1771 C CA . ALA A 1 228 ? -9.694 -4.123 -9.678 1.00 89.38 228 ALA A CA 1
ATOM 1772 C C . ALA A 1 228 ? -8.498 -4.225 -10.646 1.00 89.38 228 ALA A C 1
ATOM 1774 O O . ALA A 1 228 ? -7.839 -3.218 -10.888 1.00 89.38 228 ALA A O 1
ATOM 1775 N N . HIS A 1 229 ? -8.252 -5.408 -11.223 1.00 88.62 229 HIS A N 1
ATOM 1776 C CA . HIS A 1 229 ? -7.135 -5.691 -12.134 1.00 88.62 229 HIS A CA 1
ATOM 1777 C C . HIS A 1 229 ? -7.579 -5.973 -13.577 1.00 88.62 229 HIS A C 1
ATOM 1779 O O . HIS A 1 229 ? -6.782 -6.409 -14.402 1.00 88.62 229 HIS A O 1
ATOM 1785 N N . PHE A 1 230 ? -8.850 -5.735 -13.909 1.00 86.88 230 PHE A N 1
ATOM 1786 C CA . PHE A 1 230 ? -9.397 -6.091 -15.220 1.00 86.88 230 PHE A CA 1
ATOM 1787 C C . PHE A 1 230 ? -8.712 -5.362 -16.391 1.00 86.88 230 PHE A C 1
ATOM 1789 O O . PHE A 1 230 ? -8.647 -5.898 -17.493 1.00 86.88 230 PHE A O 1
ATOM 1796 N N . ALA A 1 231 ? -8.198 -4.152 -16.159 1.00 78.38 231 ALA A N 1
ATOM 1797 C CA . ALA A 1 231 ? -7.539 -3.341 -17.184 1.00 78.38 231 ALA A CA 1
ATOM 1798 C C . ALA A 1 231 ? -6.071 -3.732 -17.459 1.00 78.38 231 ALA A C 1
ATOM 1800 O O . ALA A 1 231 ? -5.486 -3.182 -18.392 1.00 78.38 231 ALA A O 1
ATOM 1801 N N . GLY A 1 232 ? -5.510 -4.678 -16.693 1.00 60.72 232 GLY A N 1
ATOM 1802 C CA . GLY A 1 232 ? -4.075 -4.984 -16.687 1.00 60.72 232 GLY A CA 1
ATOM 1803 C C . GLY A 1 232 ? -3.325 -4.193 -15.629 1.00 60.72 232 GLY A C 1
ATOM 1804 O O . GLY A 1 232 ? -3.290 -2.947 -15.732 1.00 60.72 232 GLY A O 1
#

Organism: NCBI:txid999627

pLDDT: mean 90.13, std 10.6, range [37.44, 98.06]

Radius of gyration: 19.51 Å; chains: 1; bounding box: 48×47×47 Å

Foldseek 3Di:
DDPPPPPQCPPLVVLCVLLLVLLVCLLVPVNVPNVVSLVSSQVSCVVVQQADPQRSVVLVVLLVLLLCLVVDDPVCNVVSLVVLLVLLVCLLVVVRPRHHWRWPDFQDPQDPPDGGDTDTFTDSLSSNSVSCSNNPVQLSPDPDDPDVPVVVVVVVVVVVVVVVCVVVVVDDDDDGDDPCVVVVVVRCVNRPVSSLCSPLPRRQLVVVCVPPNNPVSVVVSVVVVCVSVVVD